Protein AF-A0A0W8F4I7-F1 (afdb_monomer)

pLDDT: mean 86.33, std 10.83, range [43.16, 97.44]

Radius of gyration: 25.12 Å; Cα contacts (8 Å, |Δi|>4): 343; chains: 1; bounding box: 60×45×62 Å

Secondary structure (DSSP, 8-state):
---PPTTHHHHHHHT---TT-BEEEEEETTTEEEEEEEE-TT--EEEEEEPPTTSPP-EEEEETTEEEEEEEE-BTTS--EEEEEEEE--GGGHHHHHHHHHHHHHHHTT--S-HHHHHHHHHHHHHHHHTTS--SS--HHHHHHHHHHHHHIIIIIHHHH-HHHHHHTB-GGGT-SSSEEETTEEEEEEEE--TTSS----S-GGGGSPPTTSEEEEEEEE--PPP-

Solvent-accessible surface area (backbone atoms only — not comparable to full-atom values): 13224 Å² total; per-residue (Å²): 130,84,70,77,57,84,60,54,64,59,52,35,62,76,54,53,30,71,68,95,37,42,24,51,45,63,50,42,70,93,59,34,85,46,34,28,40,29,27,33,60,84,72,38,43,32,42,35,34,62,50,59,91,87,57,74,82,51,76,44,71,88,47,87,57,37,41,35,37,52,48,79,45,64,41,69,96,53,73,74,42,45,25,43,37,37,36,43,74,41,80,90,46,47,72,59,49,54,52,50,53,46,50,49,45,60,55,57,59,68,67,81,64,58,71,68,57,48,49,52,51,53,50,54,50,52,45,59,62,47,63,76,42,85,74,92,61,72,49,74,67,50,46,46,41,51,52,39,47,51,50,48,43,65,73,45,35,31,80,75,59,34,63,74,56,32,56,73,24,54,30,43,96,76,72,46,81,38,32,28,52,56,97,51,36,35,31,36,68,37,43,26,69,55,89,92,50,94,61,69,84,75,94,50,77,70,60,72,56,56,54,100,70,38,46,63,42,80,48,78,44,78,54,76,84,76,89,129

Sequence (228 aa):
MSRIPPGIWDHLEANRPKGENLTAKVAFPDLTPRLFFALDAEKIHHILVLLDPEDPDYFDRQSRGIFIRTHELTVHGQAPARYLDLICREGSGHAGFDLIGTEIATELTKGIMPPVDIVRQVMARWRRFWGQTPQDLLTRNEVIGLIAEIRFLSGWLFTIFGAAESVRRWRGPFGSRHDFEWKGSSVEVKATTSTRGRIFHINGIDQLDNPENGDLFFFGVRLRALPT

Organism: NCBI:txid938273

Mean predicted aligned error: 14.76 Å

Foldseek 3Di:
DDAWDPCLLVVQVVVEDPDAAKAWDQRCPPQDSQWIWIAHPVRKIKIKGFADPPDDWDWDDPDPQWTWTWDWHDHVPDDTGIITIIIGRDPVCVVVVSVLSVQLSNVVSVVPDGSRVSNVVSVVVVCVVCVVPDDPDQDPQSVQQVVQLVCCLVVPVCVVPNNVVSVVQQCVVVVDLARGDDQAEGEHTFEAQDPVDQDTDDPDPSNPDTDPRHDYHYHYYYDHDDDD

Structure (mmCIF, N/CA/C/O backbone):
data_AF-A0A0W8F4I7-F1
#
_entry.id   AF-A0A0W8F4I7-F1
#
loop_
_atom_site.group_PDB
_atom_site.id
_atom_site.type_symbol
_atom_site.label_atom_id
_atom_site.label_alt_id
_atom_site.label_comp_id
_atom_site.label_asym_id
_atom_site.label_entity_id
_atom_site.label_seq_id
_atom_site.pdbx_PDB_ins_code
_atom_site.Cartn_x
_atom_site.Cartn_y
_atom_site.Cartn_z
_atom_site.occupancy
_atom_site.B_iso_or_equiv
_atom_site.auth_seq_id
_atom_site.auth_comp_id
_atom_site.auth_asym_id
_atom_site.auth_atom_id
_atom_site.pdbx_PDB_model_num
ATOM 1 N N . MET A 1 1 ? -8.336 -20.964 14.645 1.00 50.34 1 MET A N 1
ATOM 2 C CA . MET A 1 1 ? -8.467 -19.664 13.956 1.00 50.34 1 MET A CA 1
ATOM 3 C C . MET A 1 1 ? -9.925 -19.277 13.986 1.00 50.34 1 MET A C 1
ATOM 5 O O . MET A 1 1 ? -10.735 -19.993 13.405 1.00 50.34 1 MET A O 1
ATOM 9 N N . SER A 1 2 ? -10.252 -18.204 14.694 1.00 60.38 2 SER A N 1
ATOM 10 C CA . SER A 1 2 ? -11.566 -17.576 14.594 1.00 60.38 2 SER A CA 1
ATOM 11 C C . SER A 1 2 ? -11.757 -17.100 13.156 1.00 60.38 2 SER A C 1
ATOM 13 O O . SER A 1 2 ? -10.817 -16.587 12.559 1.00 60.38 2 SER A O 1
ATOM 15 N N . ARG A 1 3 ? -12.918 -17.351 12.555 1.00 65.56 3 ARG A N 1
ATOM 16 C CA . ARG A 1 3 ? -13.232 -16.887 11.198 1.00 65.56 3 ARG A CA 1
ATOM 17 C C . ARG A 1 3 ? -14.211 -15.733 11.298 1.00 65.56 3 ARG A C 1
ATOM 19 O O . ARG A 1 3 ? -15.043 -15.723 12.201 1.00 65.56 3 ARG A O 1
ATOM 26 N N . ILE A 1 4 ? -14.102 -14.784 10.374 1.00 73.88 4 ILE A N 1
ATOM 27 C CA . ILE A 1 4 ? -15.080 -13.706 10.243 1.00 73.88 4 ILE A CA 1
ATOM 28 C C . ILE A 1 4 ? -16.476 -14.318 10.078 1.00 73.88 4 ILE A C 1
ATOM 30 O O . ILE A 1 4 ? -16.618 -15.263 9.291 1.00 73.88 4 ILE A O 1
ATOM 34 N N . PRO A 1 5 ? -17.498 -13.815 10.797 1.00 75.69 5 PRO A N 1
ATOM 35 C CA . PRO A 1 5 ? -18.868 -14.260 10.603 1.00 75.69 5 PRO A CA 1
ATOM 36 C C . PRO A 1 5 ? -19.279 -14.144 9.123 1.00 75.69 5 PRO A C 1
ATOM 38 O O . PRO A 1 5 ? -19.144 -13.063 8.542 1.00 75.69 5 PRO A O 1
ATOM 41 N N . PRO A 1 6 ? -19.780 -15.224 8.493 1.00 73.62 6 PRO A N 1
ATOM 42 C CA . PRO A 1 6 ? -20.197 -15.190 7.094 1.00 73.62 6 PRO A CA 1
ATOM 43 C C . PRO A 1 6 ? -21.230 -14.085 6.838 1.00 73.62 6 PRO A C 1
ATOM 45 O O . PRO A 1 6 ? -22.156 -13.905 7.629 1.00 73.62 6 PRO A O 1
ATOM 48 N N . GLY A 1 7 ? -21.074 -13.349 5.735 1.00 77.00 7 GLY A N 1
ATOM 49 C CA . GLY A 1 7 ? -22.028 -12.319 5.307 1.00 77.00 7 GLY A CA 1
ATOM 50 C C . GLY A 1 7 ? -22.041 -11.039 6.150 1.00 77.00 7 GLY A C 1
ATOM 51 O O . GLY A 1 7 ? -22.968 -10.239 6.024 1.00 77.00 7 GLY A O 1
ATOM 52 N N . ILE A 1 8 ? -21.043 -10.811 7.020 1.00 82.69 8 ILE A N 1
ATOM 53 C CA . ILE A 1 8 ? -20.964 -9.561 7.795 1.00 82.69 8 ILE A CA 1
ATOM 54 C C . ILE A 1 8 ? -20.862 -8.334 6.880 1.00 82.69 8 ILE A C 1
ATOM 56 O O . ILE A 1 8 ? -21.578 -7.361 7.097 1.00 82.69 8 ILE A O 1
ATOM 60 N N . TRP A 1 9 ? -20.048 -8.410 5.824 1.00 83.75 9 TRP A N 1
ATOM 61 C CA . TRP A 1 9 ? -19.886 -7.328 4.853 1.00 83.75 9 TRP A CA 1
ATOM 62 C C . TRP A 1 9 ? -21.136 -7.142 3.987 1.00 83.75 9 TRP A C 1
ATOM 64 O O . TRP A 1 9 ? -21.574 -6.008 3.821 1.00 83.75 9 TRP A O 1
ATOM 74 N N . ASP A 1 10 ? -21.790 -8.229 3.561 1.00 83.19 10 ASP A N 1
ATOM 75 C CA . ASP A 1 10 ? -23.065 -8.165 2.827 1.00 83.19 10 ASP A CA 1
ATOM 76 C C . ASP A 1 10 ? -24.156 -7.464 3.655 1.00 83.19 10 ASP A C 1
ATOM 78 O O . ASP A 1 10 ? -24.934 -6.654 3.150 1.00 83.19 10 ASP A O 1
ATOM 82 N N . HIS A 1 11 ? -24.193 -7.735 4.964 1.00 82.06 11 HIS A N 1
ATOM 83 C CA . HIS A 1 11 ? -25.120 -7.086 5.885 1.00 82.06 11 HIS A CA 1
ATOM 84 C C . HIS A 1 11 ? -24.831 -5.589 6.057 1.00 82.06 11 HIS A C 1
ATOM 86 O O . HIS A 1 11 ? -25.768 -4.789 6.123 1.00 82.06 11 HIS A O 1
ATOM 92 N N . LEU A 1 12 ? -23.555 -5.207 6.145 1.00 83.06 12 LEU A N 1
ATOM 93 C CA . LEU A 1 12 ? -23.149 -3.802 6.224 1.00 83.06 12 LEU A CA 1
ATOM 94 C C . LEU A 1 12 ? -23.465 -3.065 4.917 1.00 83.06 12 LEU A C 1
ATOM 96 O O . LEU A 1 12 ? -23.964 -1.942 4.960 1.00 83.06 12 LEU A O 1
ATOM 100 N N . GLU A 1 13 ? -23.261 -3.709 3.766 1.00 82.44 13 GLU A N 1
ATOM 101 C CA . GLU A 1 13 ? -23.587 -3.136 2.460 1.00 82.44 13 GLU A CA 1
ATOM 102 C C . GLU A 1 13 ? -25.103 -2.957 2.268 1.00 82.44 13 GLU A C 1
ATOM 104 O O . GLU A 1 13 ? -25.541 -1.914 1.779 1.00 82.44 13 GLU A O 1
ATOM 109 N N . ALA A 1 14 ? -25.920 -3.905 2.741 1.00 80.50 14 ALA A N 1
ATOM 110 C CA . ALA A 1 14 ? -27.381 -3.789 2.726 1.00 80.50 14 ALA A CA 1
ATOM 111 C C . ALA A 1 14 ? -27.917 -2.638 3.602 1.00 80.50 14 ALA A C 1
ATOM 113 O O . ALA A 1 14 ? -28.985 -2.096 3.319 1.00 80.50 14 ALA A O 1
ATOM 114 N N . ASN A 1 15 ? -27.181 -2.249 4.649 1.00 80.00 15 ASN A N 1
ATOM 115 C CA . ASN A 1 15 ? -27.566 -1.208 5.609 1.00 80.00 15 ASN A CA 1
ATOM 116 C C . ASN A 1 15 ? -26.650 0.020 5.534 1.00 80.00 15 ASN A C 1
ATOM 118 O O . ASN A 1 15 ? -26.364 0.655 6.551 1.00 80.00 15 ASN A O 1
ATOM 122 N N . ARG A 1 16 ? -26.153 0.342 4.337 1.00 75.75 16 ARG A N 1
ATOM 123 C CA . ARG A 1 16 ? -25.164 1.402 4.126 1.00 75.75 16 ARG A CA 1
ATOM 124 C C . ARG A 1 16 ? -25.628 2.755 4.690 1.00 75.75 16 ARG A C 1
ATOM 126 O O . ARG A 1 16 ? -26.773 3.157 4.449 1.00 75.75 16 ARG A O 1
ATOM 133 N N . PRO A 1 17 ? -24.749 3.491 5.387 1.00 72.81 17 PRO A N 1
ATOM 134 C CA . PRO A 1 17 ? -25.115 4.780 5.949 1.00 72.81 17 PRO A CA 1
ATOM 135 C C . PRO A 1 17 ? -25.226 5.851 4.852 1.00 72.81 17 PRO A C 1
ATOM 137 O O . PRO A 1 17 ? -24.679 5.720 3.754 1.00 72.81 17 PRO A O 1
ATOM 140 N N . LYS A 1 18 ? -25.939 6.940 5.158 1.00 66.94 18 LYS A N 1
ATOM 141 C CA . LYS A 1 18 ? -25.963 8.168 4.347 1.00 66.94 18 LYS A CA 1
ATOM 142 C C . LYS A 1 18 ? -25.160 9.262 5.055 1.00 66.94 18 LYS A C 1
ATOM 144 O O . LYS A 1 18 ? -25.258 9.386 6.275 1.00 66.94 18 LYS A O 1
ATOM 149 N N . GLY A 1 19 ? -24.445 10.086 4.289 1.00 64.62 19 GLY A N 1
ATOM 150 C CA . GLY A 1 19 ? -23.627 11.180 4.828 1.00 64.62 19 GLY A CA 1
ATOM 151 C C . GLY A 1 19 ? -22.359 10.677 5.523 1.00 64.62 19 GLY A C 1
ATOM 152 O O . GLY A 1 19 ? -21.783 9.687 5.091 1.00 64.62 19 GLY A O 1
ATOM 153 N N . GLU A 1 20 ? -21.941 11.342 6.600 1.00 61.47 20 GLU A N 1
ATOM 154 C CA . GLU A 1 20 ? -20.693 11.046 7.335 1.00 61.47 20 GLU A CA 1
ATOM 155 C C . GLU A 1 20 ? -20.816 9.895 8.353 1.00 61.47 20 GLU A C 1
ATOM 157 O O . GLU A 1 20 ? -19.899 9.635 9.129 1.00 61.47 20 GLU A O 1
ATOM 162 N N . ASN A 1 21 ? -21.958 9.207 8.380 1.00 72.19 21 ASN A N 1
ATOM 163 C CA . ASN A 1 21 ? -22.213 8.141 9.341 1.00 72.19 21 ASN A CA 1
ATOM 164 C C . ASN A 1 21 ? -21.520 6.830 8.942 1.00 72.19 21 ASN A C 1
ATOM 166 O O . ASN A 1 21 ? -21.298 6.558 7.763 1.00 72.19 21 ASN A O 1
ATOM 170 N N . LEU A 1 22 ? -21.263 5.983 9.939 1.00 83.00 22 LEU A N 1
ATOM 171 C CA . LEU A 1 22 ? -20.778 4.615 9.771 1.00 83.00 22 LEU A CA 1
ATOM 172 C C . LEU A 1 22 ? -21.885 3.624 10.130 1.00 83.00 22 LEU A C 1
ATOM 174 O O . LEU A 1 22 ? -22.539 3.759 11.168 1.00 83.00 22 LEU A O 1
ATOM 178 N N . THR A 1 23 ? -22.045 2.582 9.317 1.00 85.81 23 THR A N 1
ATOM 179 C CA . THR A 1 23 ? -22.785 1.386 9.730 1.00 85.81 23 THR A CA 1
ATOM 180 C C . THR A 1 23 ? -21.763 0.396 10.249 1.00 85.81 23 THR A C 1
ATOM 182 O O . THR A 1 23 ? -20.868 0.019 9.499 1.00 85.81 23 THR A O 1
ATOM 185 N N . ALA A 1 24 ? -21.877 -0.023 11.510 1.00 88.44 24 ALA A N 1
ATOM 186 C CA . ALA A 1 24 ? -20.953 -0.981 12.108 1.00 88.44 24 ALA A CA 1
ATOM 187 C C . ALA A 1 24 ? -21.672 -2.149 12.780 1.00 88.44 24 ALA A C 1
ATOM 189 O O . ALA A 1 24 ? -22.829 -2.050 13.187 1.00 88.44 24 ALA A O 1
ATOM 190 N N . LYS A 1 25 ? -20.947 -3.255 12.934 1.00 89.38 25 LYS A N 1
ATOM 191 C CA . LYS A 1 25 ? -21.391 -4.452 13.644 1.00 89.38 25 LYS A CA 1
ATOM 192 C C . LYS A 1 25 ? -20.224 -5.042 14.420 1.00 89.38 25 LYS A C 1
ATOM 194 O O . LYS A 1 25 ? -19.097 -5.022 13.932 1.00 89.38 25 LYS A O 1
ATOM 199 N N . VAL A 1 26 ? -20.496 -5.580 15.609 1.00 89.81 26 VAL A N 1
ATOM 200 C CA . VAL A 1 26 ? -19.483 -6.307 16.388 1.00 89.81 26 VAL A CA 1
ATOM 201 C C . VAL A 1 26 ? -18.916 -7.428 15.515 1.00 89.81 26 VAL A C 1
ATOM 203 O O . VAL A 1 26 ? -19.665 -8.275 15.025 1.00 89.81 26 VAL A O 1
ATOM 206 N N . ALA A 1 27 ? -17.604 -7.392 15.288 1.00 87.94 27 ALA A N 1
ATOM 207 C CA . ALA A 1 27 ? -16.921 -8.246 14.324 1.00 87.94 27 ALA A CA 1
ATOM 208 C C . ALA A 1 27 ? -16.873 -9.703 14.798 1.00 87.94 27 ALA A C 1
ATOM 210 O O . ALA A 1 27 ? -17.096 -10.619 14.012 1.00 87.94 27 ALA A O 1
ATOM 211 N N . PHE A 1 28 ? -16.629 -9.914 16.095 1.00 88.38 28 PHE A N 1
ATOM 212 C CA . PHE A 1 28 ? -16.555 -11.242 16.707 1.00 88.38 28 PHE A CA 1
ATOM 213 C C . PHE A 1 28 ? -17.263 -11.240 18.069 1.00 88.38 28 PHE A C 1
ATOM 215 O O . PHE A 1 28 ? -16.588 -11.183 19.100 1.00 88.38 28 PHE A O 1
ATOM 222 N N . PRO A 1 29 ? -18.609 -11.298 18.095 1.00 85.81 29 PRO A N 1
ATOM 223 C CA . PRO A 1 29 ? -19.394 -11.187 19.328 1.00 85.81 29 PRO A CA 1
ATOM 224 C C . PRO A 1 29 ? -19.013 -12.212 20.402 1.00 85.81 29 PRO A C 1
ATOM 226 O O . PRO A 1 29 ? -19.014 -11.883 21.583 1.00 85.81 29 PRO A O 1
ATOM 229 N N . ASP A 1 30 ? -18.620 -13.417 19.982 1.00 87.06 30 ASP A N 1
ATOM 230 C CA . ASP A 1 30 ? -18.215 -14.506 20.881 1.00 87.06 30 ASP A CA 1
ATOM 231 C C . ASP A 1 30 ? -16.794 -14.336 21.447 1.00 87.06 30 ASP A C 1
ATOM 233 O O . ASP A 1 30 ? -16.399 -15.056 22.362 1.00 87.06 30 ASP A O 1
ATOM 237 N N . LEU A 1 31 ? -16.001 -13.415 20.888 1.00 86.94 31 LEU A N 1
ATOM 238 C CA . LEU A 1 31 ? -14.627 -13.147 21.318 1.00 86.94 31 LEU A CA 1
ATOM 239 C C . LEU A 1 31 ? -14.536 -11.858 22.123 1.00 86.94 31 LEU A C 1
ATOM 241 O O . LEU A 1 31 ? -13.975 -11.844 23.215 1.00 86.94 31 LEU A O 1
ATOM 245 N N . THR A 1 32 ? -15.032 -10.756 21.563 1.00 88.69 32 THR A N 1
ATOM 246 C CA . THR A 1 32 ? -14.903 -9.441 22.182 1.00 88.69 32 THR A CA 1
ATOM 247 C C . THR A 1 32 ? -15.997 -8.485 21.712 1.00 88.69 32 THR A C 1
ATOM 249 O O . THR A 1 32 ? -16.236 -8.366 20.507 1.00 88.69 32 THR A O 1
ATOM 252 N N . PRO A 1 33 ? -16.623 -7.728 22.632 1.00 90.06 33 PRO A N 1
ATOM 253 C CA . PRO A 1 33 ? -17.525 -6.642 22.267 1.00 90.06 33 PRO A CA 1
ATOM 254 C C . PRO A 1 33 ? -16.771 -5.374 21.827 1.00 90.06 33 PRO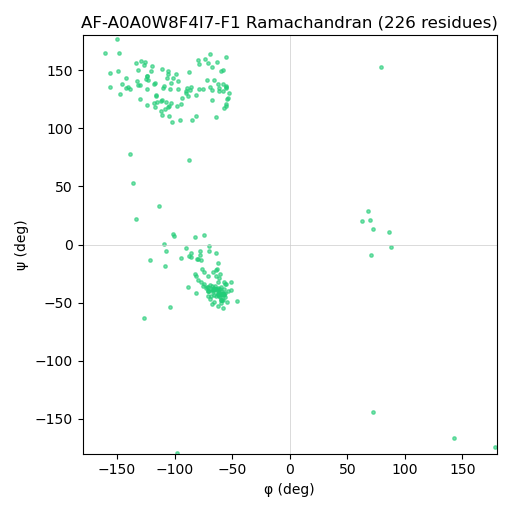 A C 1
ATOM 256 O O . PRO A 1 33 ? -17.404 -4.408 21.414 1.00 90.06 33 PRO A O 1
ATOM 259 N N . ARG A 1 34 ? -15.431 -5.341 21.933 1.00 92.12 34 ARG A N 1
ATOM 260 C CA . ARG A 1 34 ? -14.617 -4.141 21.666 1.00 92.12 34 ARG A CA 1
ATOM 261 C C . ARG A 1 34 ? -14.238 -3.959 20.198 1.00 92.12 34 ARG A C 1
ATOM 263 O O . ARG A 1 34 ? -13.655 -2.932 19.877 1.00 92.12 34 ARG A O 1
ATOM 270 N N . LEU A 1 35 ? -14.514 -4.927 19.321 1.00 94.56 35 LEU A N 1
ATOM 271 C CA . LEU A 1 35 ? -14.118 -4.866 17.913 1.00 94.56 35 LEU A CA 1
ATOM 272 C C . LEU A 1 35 ? -15.334 -4.834 16.994 1.00 94.56 35 LEU A C 1
ATOM 274 O O . LEU A 1 35 ? -16.185 -5.721 17.060 1.00 94.56 35 LEU A O 1
ATOM 278 N N . PHE A 1 36 ? -15.366 -3.868 16.084 1.00 93.75 36 PHE A N 1
ATOM 279 C CA . PHE A 1 36 ? -16.424 -3.708 15.097 1.00 93.75 36 PHE A CA 1
ATOM 280 C C . PHE A 1 36 ? -15.843 -3.689 13.688 1.00 93.75 36 PHE A C 1
ATOM 282 O O . PHE A 1 36 ? -14.774 -3.126 13.458 1.00 93.75 36 PHE A O 1
ATOM 289 N N . PHE A 1 37 ? -16.582 -4.256 12.740 1.00 93.56 37 PHE A N 1
ATOM 290 C CA . PHE A 1 37 ? -16.413 -3.952 11.325 1.00 93.56 37 PHE A CA 1
ATOM 291 C C . PHE A 1 37 ? -17.437 -2.903 10.934 1.00 93.56 37 PHE A C 1
ATOM 293 O O . PHE A 1 37 ? -18.605 -3.019 11.313 1.00 93.56 37 PHE A O 1
ATOM 300 N N . ALA A 1 38 ? -16.996 -1.881 10.209 1.00 92.19 38 ALA A N 1
ATOM 301 C CA . ALA A 1 38 ? -17.863 -0.814 9.744 1.00 92.19 38 ALA A CA 1
ATOM 302 C C . ALA A 1 38 ? -17.635 -0.487 8.271 1.00 92.19 38 ALA A C 1
ATOM 304 O O . ALA A 1 38 ? -16.571 -0.750 7.712 1.00 92.19 38 ALA A O 1
ATOM 305 N N . LEU A 1 39 ? -18.665 0.084 7.659 1.00 90.81 39 LEU A N 1
ATOM 306 C CA . LEU A 1 39 ? -18.670 0.544 6.281 1.00 90.81 39 LEU A CA 1
ATOM 307 C C . LEU A 1 39 ? -19.209 1.974 6.242 1.00 90.81 39 LEU A C 1
ATOM 309 O O . LEU A 1 39 ? -20.207 2.281 6.904 1.00 90.81 39 LEU A O 1
ATOM 313 N N . ASP A 1 40 ? -18.571 2.830 5.453 1.00 88.19 40 ASP A N 1
ATOM 314 C CA . ASP A 1 40 ? -19.007 4.210 5.251 1.00 88.19 40 ASP A CA 1
ATOM 315 C C . ASP A 1 40 ? -19.829 4.407 3.956 1.00 88.19 40 ASP A C 1
ATOM 317 O O . ASP A 1 40 ? -20.102 3.488 3.164 1.00 88.19 40 ASP A O 1
ATOM 321 N N . ALA A 1 41 ? -20.234 5.656 3.718 1.00 85.75 41 ALA A N 1
ATOM 322 C CA . ALA A 1 41 ? -20.962 6.065 2.521 1.00 85.75 41 ALA A CA 1
ATOM 323 C C . ALA A 1 41 ? -20.116 6.055 1.230 1.00 85.75 41 ALA A C 1
ATOM 325 O O . ALA A 1 41 ? -20.668 6.300 0.156 1.00 85.75 41 ALA A O 1
ATOM 326 N N . GLU A 1 42 ? -18.826 5.709 1.288 1.00 87.00 42 GLU A N 1
ATOM 327 C CA . GLU A 1 42 ? -17.892 5.542 0.159 1.00 87.00 42 GLU A CA 1
ATOM 328 C C . GLU A 1 42 ? -17.508 4.066 -0.085 1.00 87.00 42 GLU A C 1
ATOM 330 O O . GLU A 1 42 ? -16.856 3.761 -1.078 1.00 87.00 42 GLU A O 1
ATOM 335 N N . LYS A 1 43 ? -18.044 3.132 0.722 1.00 86.88 43 LYS A N 1
ATOM 336 C CA . LYS A 1 43 ? -17.699 1.691 0.736 1.00 86.88 43 LYS A CA 1
ATOM 337 C C . LYS A 1 43 ? -16.294 1.405 1.277 1.00 86.88 43 LYS A C 1
ATOM 339 O O . LYS A 1 43 ? -15.734 0.347 0.999 1.00 86.88 43 LYS A O 1
ATOM 344 N N . ILE A 1 44 ? -15.726 2.327 2.040 1.00 90.44 44 ILE A N 1
ATOM 345 C CA . ILE A 1 44 ? -14.453 2.120 2.718 1.00 90.44 44 ILE A CA 1
ATOM 346 C C . ILE A 1 44 ? -14.700 1.207 3.917 1.00 90.44 44 ILE A C 1
ATOM 348 O O . ILE A 1 44 ? -15.673 1.373 4.657 1.00 90.44 44 ILE A O 1
ATOM 352 N N . HIS A 1 45 ? -13.832 0.208 4.075 1.00 93.25 45 HIS A N 1
ATOM 353 C CA . HIS A 1 45 ? -13.898 -0.737 5.182 1.00 93.25 45 HIS A CA 1
ATOM 354 C C . HIS A 1 45 ? -13.169 -0.167 6.395 1.00 93.25 45 HIS A C 1
ATOM 356 O O . HIS A 1 45 ? -12.037 0.311 6.294 1.00 93.25 45 HIS A O 1
ATOM 362 N N . HIS A 1 46 ? -13.798 -0.297 7.555 1.00 94.94 46 HIS A N 1
ATOM 363 C CA . HIS A 1 46 ? -13.260 0.135 8.834 1.00 94.94 46 HIS A CA 1
ATOM 364 C C . HIS A 1 46 ? -13.200 -1.031 9.817 1.00 94.94 46 HIS A C 1
ATOM 366 O O . HIS A 1 46 ? -14.122 -1.848 9.892 1.00 94.94 46 HIS A O 1
ATOM 372 N N . ILE A 1 47 ? -12.134 -1.071 10.612 1.00 96.00 47 ILE A N 1
ATOM 373 C CA . ILE A 1 47 ? -12.058 -1.854 11.845 1.00 96.00 47 ILE A CA 1
ATOM 374 C C . ILE A 1 47 ? -12.006 -0.852 12.986 1.00 96.00 47 ILE A C 1
ATOM 376 O O . ILE A 1 47 ? -11.036 -0.106 13.112 1.00 96.00 47 ILE A O 1
ATOM 380 N N . LEU A 1 48 ? -13.044 -0.847 13.815 1.00 95.81 48 LEU A N 1
ATOM 381 C CA . LEU A 1 48 ? -13.139 0.045 14.962 1.00 95.81 48 LEU A CA 1
ATOM 382 C C . LEU A 1 48 ? -12.833 -0.744 16.230 1.00 95.81 48 LEU A C 1
ATOM 384 O O . LEU A 1 48 ? -13.522 -1.722 16.537 1.00 95.81 48 LEU A O 1
ATOM 388 N N . VAL A 1 49 ? -11.822 -0.308 16.977 1.00 96.25 49 VAL A N 1
ATOM 389 C CA . VAL A 1 49 ? -11.506 -0.847 18.305 1.00 96.25 49 VAL A CA 1
ATOM 390 C C . VAL A 1 49 ? -11.958 0.150 19.365 1.00 96.25 49 VAL A C 1
ATOM 392 O O . VAL A 1 49 ? -11.481 1.282 19.379 1.00 96.25 49 VAL A O 1
ATOM 395 N N . LEU A 1 50 ? -12.872 -0.254 20.245 1.00 94.88 50 LEU A N 1
ATOM 396 C CA . LEU A 1 50 ? -13.368 0.577 21.341 1.00 94.88 50 LEU A CA 1
ATOM 397 C C . LEU A 1 50 ? -12.255 0.835 22.365 1.00 94.88 50 LEU A C 1
ATOM 399 O O . LEU A 1 50 ? -11.688 -0.118 22.913 1.00 94.88 50 LEU A O 1
ATOM 403 N N . LEU A 1 51 ? -11.984 2.110 22.642 1.00 95.19 51 LEU A N 1
ATOM 404 C CA . LEU A 1 51 ? -10.962 2.565 23.584 1.00 95.19 51 LEU A CA 1
ATOM 405 C C . LEU A 1 51 ? -11.564 2.933 24.941 1.00 95.19 51 LEU A C 1
ATOM 407 O O . LEU A 1 51 ? -12.678 3.453 25.017 1.00 95.19 51 LEU A O 1
ATOM 411 N N . ASP A 1 52 ? -10.798 2.691 26.000 1.00 92.19 52 ASP A N 1
ATOM 412 C CA . ASP A 1 52 ? -11.085 3.222 27.329 1.00 92.19 52 ASP A CA 1
ATOM 413 C C . ASP A 1 52 ? -10.615 4.692 27.424 1.00 92.19 52 ASP A C 1
ATOM 415 O O . ASP A 1 52 ? -9.753 5.119 26.650 1.00 92.19 52 ASP A O 1
ATOM 419 N N . PRO A 1 53 ? -11.145 5.505 28.359 1.00 88.38 53 PRO A N 1
ATOM 420 C CA . PRO A 1 53 ? -10.764 6.917 28.485 1.00 88.38 53 PRO A CA 1
ATOM 421 C C . PRO A 1 53 ? -9.257 7.151 28.658 1.00 88.38 53 PRO A C 1
ATOM 423 O O . PRO A 1 53 ? -8.732 8.127 28.127 1.00 88.38 53 PRO A O 1
ATOM 426 N N . GLU A 1 54 ? -8.570 6.231 29.335 1.00 90.75 54 GLU A N 1
ATOM 427 C CA . GLU A 1 54 ? -7.129 6.297 29.609 1.00 90.75 54 GLU A CA 1
ATOM 428 C C . GLU A 1 54 ? -6.259 5.841 28.425 1.00 90.75 54 GLU A C 1
ATOM 430 O O . GLU A 1 54 ? -5.046 6.055 28.434 1.00 90.75 54 GLU A O 1
ATOM 435 N N . ASP A 1 55 ? -6.848 5.211 27.399 1.00 91.88 55 ASP A N 1
ATOM 436 C CA . ASP A 1 55 ? -6.085 4.768 26.234 1.00 91.88 55 ASP A CA 1
ATOM 437 C C . ASP A 1 55 ? -5.570 5.987 25.442 1.00 91.88 55 ASP A C 1
ATOM 439 O O . ASP A 1 55 ? -6.336 6.924 25.150 1.00 91.88 55 ASP A O 1
ATOM 443 N N . PRO A 1 56 ? -4.281 5.993 25.050 1.00 89.06 56 PRO A N 1
ATOM 444 C CA . PRO A 1 56 ? -3.690 7.112 24.335 1.00 89.06 56 PRO A CA 1
ATOM 445 C C . PRO A 1 56 ? -4.222 7.210 22.904 1.00 89.06 56 PRO A C 1
ATOM 447 O O . PRO A 1 56 ? -4.618 6.221 22.285 1.00 89.06 56 PRO A O 1
ATOM 450 N N . ASP A 1 57 ? -4.159 8.411 22.334 1.00 90.25 57 ASP A N 1
ATOM 451 C CA . ASP A 1 57 ? -4.380 8.569 20.901 1.00 90.25 57 ASP A CA 1
ATOM 452 C C . ASP A 1 57 ? -3.264 7.882 20.104 1.00 90.25 57 ASP A C 1
ATOM 454 O O . ASP A 1 57 ? -2.081 7.929 20.458 1.00 90.25 57 ASP A O 1
ATOM 458 N N . TYR A 1 58 ? -3.639 7.258 18.991 1.00 88.38 58 TYR A N 1
ATOM 459 C CA . TYR A 1 58 ? -2.706 6.620 18.079 1.00 88.38 58 TYR A CA 1
ATOM 460 C C . TYR A 1 58 ? -3.001 7.011 16.640 1.00 88.38 58 TYR A C 1
ATOM 462 O O . TYR A 1 58 ? -4.149 7.104 16.208 1.00 88.38 58 TYR A O 1
ATOM 470 N N . PHE A 1 59 ? -1.928 7.228 15.890 1.00 84.69 59 PHE A N 1
ATOM 471 C CA . PHE A 1 59 ? -1.984 7.568 14.484 1.00 84.69 59 PHE A CA 1
ATOM 472 C C . PHE A 1 59 ? -0.906 6.810 13.725 1.00 84.69 59 PHE A C 1
ATOM 474 O O . PHE A 1 59 ? 0.255 6.774 14.136 1.00 84.69 59 PHE A O 1
ATOM 481 N N . ASP A 1 60 ? -1.291 6.229 12.594 1.00 77.62 60 ASP A N 1
ATOM 482 C CA . ASP A 1 60 ? -0.398 5.443 11.756 1.00 77.62 60 ASP A CA 1
ATOM 483 C C . ASP A 1 60 ? -0.783 5.574 10.284 1.00 77.62 60 ASP A C 1
ATOM 485 O O . ASP A 1 60 ? -1.938 5.390 9.901 1.00 77.62 60 ASP A O 1
ATOM 489 N N . ARG A 1 61 ? 0.202 5.893 9.446 1.00 83.19 61 ARG A N 1
ATOM 490 C CA . ARG A 1 61 ? 0.073 5.931 7.980 1.00 83.19 61 ARG A CA 1
ATOM 491 C C . ARG A 1 61 ? 1.239 5.219 7.300 1.00 83.19 61 ARG A C 1
ATOM 493 O O . ARG A 1 61 ? 1.570 5.527 6.161 1.00 83.19 61 ARG A O 1
ATOM 500 N N . GLN A 1 62 ? 1.917 4.324 8.019 1.00 72.44 62 GLN A N 1
ATOM 501 C CA . GLN A 1 62 ? 3.112 3.643 7.518 1.00 72.44 62 GLN A CA 1
ATOM 502 C C . GLN A 1 62 ? 2.777 2.476 6.575 1.00 72.44 62 GLN A C 1
ATOM 504 O O . GLN A 1 62 ? 3.676 1.956 5.921 1.00 72.44 62 GLN A O 1
ATOM 509 N N . SER A 1 63 ? 1.512 2.053 6.509 1.00 75.69 63 SER A N 1
ATOM 510 C CA . SER A 1 63 ? 1.038 0.980 5.628 1.00 75.69 63 SER A CA 1
ATOM 511 C C . SER A 1 63 ? 0.288 1.572 4.431 1.00 75.69 63 SER A C 1
ATOM 513 O O . SER A 1 63 ? -0.563 2.443 4.608 1.00 75.69 63 SER A O 1
ATOM 515 N N . ARG A 1 64 ? 0.570 1.104 3.206 1.00 70.88 64 ARG A N 1
ATOM 516 C CA . ARG A 1 64 ? -0.189 1.531 2.018 1.00 70.88 64 ARG A CA 1
ATOM 517 C C . ARG A 1 64 ? -1.653 1.123 2.159 1.00 70.88 64 ARG A C 1
ATOM 519 O O . ARG A 1 64 ? -1.948 0.031 2.635 1.00 70.88 64 ARG A O 1
ATOM 526 N N . GLY A 1 65 ? -2.562 2.018 1.778 1.00 77.38 65 GLY A N 1
ATOM 527 C CA . GLY A 1 65 ? -3.999 1.747 1.752 1.00 77.38 65 GLY A CA 1
ATOM 528 C C . GLY A 1 65 ? -4.659 1.616 3.129 1.00 77.38 65 GLY A C 1
ATOM 529 O O . GLY A 1 65 ? -5.888 1.602 3.180 1.00 77.38 65 GLY A O 1
ATOM 530 N N . ILE A 1 66 ? -3.879 1.574 4.221 1.00 87.00 66 ILE A N 1
ATOM 531 C CA . ILE A 1 66 ? -4.368 1.473 5.596 1.00 87.00 66 ILE A CA 1
ATOM 532 C C . ILE A 1 66 ? -3.958 2.702 6.398 1.00 87.00 66 ILE A C 1
ATOM 534 O O . ILE A 1 66 ? -2.776 2.997 6.570 1.00 87.00 66 ILE A O 1
ATOM 538 N N . PHE A 1 67 ? -4.956 3.393 6.933 1.00 88.75 67 PHE A N 1
ATOM 539 C CA . PHE A 1 67 ? -4.774 4.548 7.804 1.00 88.75 67 PHE A CA 1
ATOM 540 C C . PHE A 1 67 ? -5.348 4.239 9.177 1.00 88.75 67 PHE A C 1
ATOM 542 O O . PHE A 1 67 ? -6.414 3.644 9.262 1.00 88.75 67 PHE A O 1
ATOM 549 N N . ILE A 1 68 ? -4.657 4.645 10.237 1.00 93.50 68 ILE A N 1
ATOM 550 C CA . ILE A 1 68 ? -5.116 4.451 11.612 1.00 93.50 68 ILE A CA 1
ATOM 551 C C . ILE A 1 68 ? -5.170 5.800 12.305 1.00 93.50 68 ILE A C 1
ATOM 553 O O . ILE A 1 68 ? -4.222 6.585 12.204 1.00 93.50 68 ILE A O 1
ATOM 557 N N . ARG A 1 69 ? -6.268 6.066 13.006 1.00 94.44 69 ARG A N 1
ATOM 558 C CA . ARG A 1 69 ? -6.434 7.261 13.834 1.00 94.44 69 ARG A CA 1
ATOM 559 C C . ARG A 1 69 ? -7.332 6.976 15.030 1.00 94.44 69 ARG A C 1
ATOM 561 O O . ARG A 1 69 ? -8.267 6.188 14.922 1.00 94.44 69 ARG A O 1
ATOM 568 N N . THR A 1 70 ? -7.098 7.675 16.130 1.00 95.50 70 THR A N 1
ATOM 569 C CA . THR A 1 70 ? -8.079 7.780 17.210 1.00 95.50 70 THR A CA 1
ATOM 570 C C . THR A 1 70 ? -9.028 8.937 16.932 1.00 95.50 70 THR A C 1
ATOM 572 O O . THR A 1 70 ? -8.584 10.029 16.577 1.00 95.50 70 THR A O 1
ATOM 575 N N . HIS A 1 71 ? -10.329 8.705 17.085 1.00 92.94 71 HIS A N 1
ATOM 576 C CA . HIS A 1 71 ? -11.337 9.764 17.103 1.00 92.94 71 HIS A CA 1
ATOM 577 C C . HIS A 1 71 ? -12.639 9.292 17.757 1.00 92.94 71 HIS A C 1
ATOM 579 O O . HIS A 1 71 ? -12.860 8.096 17.955 1.00 92.94 71 HIS A O 1
ATOM 585 N N . GLU A 1 72 ? -13.497 10.246 18.108 1.00 91.12 72 GLU A N 1
ATOM 586 C CA . GLU A 1 72 ? -14.847 9.959 18.583 1.00 91.12 72 GLU A CA 1
ATOM 587 C C . GLU A 1 72 ? -15.774 9.645 17.411 1.00 91.12 72 GLU A C 1
ATOM 589 O O . GLU A 1 72 ? -15.788 10.350 16.399 1.00 91.12 72 GLU A O 1
ATOM 594 N N . LEU A 1 73 ? -16.557 8.580 17.558 1.00 87.75 73 LEU A N 1
ATOM 595 C CA . LEU A 1 73 ? -17.541 8.158 16.572 1.00 87.75 73 LEU A CA 1
ATOM 596 C C . LEU A 1 73 ? -18.877 7.872 17.241 1.00 87.75 73 LEU A C 1
ATOM 598 O O . LEU A 1 73 ? -18.950 7.394 18.374 1.00 87.75 73 LEU A O 1
ATOM 602 N N . THR A 1 74 ? -19.942 8.095 16.475 1.00 81.81 74 THR A N 1
ATOM 603 C CA . THR A 1 74 ? -21.269 7.569 16.790 1.00 81.81 74 THR A CA 1
ATOM 604 C C . THR A 1 74 ? -21.523 6.360 15.902 1.00 81.81 74 THR A C 1
ATOM 606 O O . THR A 1 74 ? -21.758 6.493 14.703 1.00 81.81 74 THR A O 1
ATOM 609 N N . VAL A 1 75 ? -21.454 5.170 16.493 1.00 74.62 75 VAL A N 1
ATOM 610 C CA . VAL A 1 75 ? -21.800 3.918 15.817 1.00 74.62 75 VAL A CA 1
ATOM 611 C C . VAL A 1 75 ? -23.283 3.636 16.035 1.00 74.62 75 VAL A C 1
ATOM 613 O O . VAL A 1 75 ? -23.777 3.714 17.159 1.00 74.62 75 VAL A O 1
ATOM 616 N N . HIS A 1 76 ? -24.010 3.297 14.968 1.00 69.94 76 HIS A N 1
ATOM 617 C CA . HIS A 1 76 ? -25.446 3.031 15.052 1.00 69.94 76 HIS A CA 1
ATOM 618 C C . HIS A 1 76 ? -25.770 1.946 16.100 1.00 69.94 76 HIS A C 1
ATOM 620 O O . HIS A 1 76 ? -25.344 0.799 15.976 1.00 69.94 76 HIS A O 1
ATOM 626 N N . GLY A 1 77 ? -26.556 2.307 17.120 1.00 68.19 77 GLY A N 1
ATOM 627 C CA . GLY A 1 77 ? -26.923 1.412 18.225 1.00 68.19 77 GLY A CA 1
ATOM 628 C C . GLY A 1 77 ? -25.917 1.360 19.383 1.00 68.19 77 GLY A C 1
ATOM 629 O O . GLY A 1 77 ? -26.049 0.493 20.243 1.00 68.19 77 GLY A O 1
ATOM 630 N N . GLN A 1 78 ? -24.928 2.256 19.420 1.00 74.00 78 GLN A N 1
ATOM 631 C CA . GLN A 1 78 ? -23.986 2.438 20.529 1.00 74.00 78 GLN A CA 1
ATOM 632 C C . GLN A 1 78 ? -23.983 3.905 20.988 1.00 74.00 78 GLN A C 1
ATOM 634 O O . GLN A 1 78 ? -24.353 4.805 20.232 1.00 74.00 78 GLN A O 1
ATOM 639 N N . ALA A 1 79 ? -23.576 4.152 22.236 1.00 81.19 79 ALA A N 1
ATOM 640 C CA . ALA A 1 79 ? -23.304 5.512 22.697 1.00 81.19 79 ALA A CA 1
ATOM 641 C C . ALA A 1 79 ? -22.060 6.077 21.979 1.00 81.19 79 ALA A C 1
ATOM 643 O O . ALA A 1 79 ? -21.191 5.291 21.590 1.00 81.19 79 ALA A O 1
ATOM 644 N N . PRO A 1 80 ? -21.945 7.409 21.813 1.00 86.81 80 PRO A N 1
ATOM 645 C CA . PRO A 1 80 ? -20.715 8.023 21.329 1.00 86.81 80 PRO A CA 1
ATOM 646 C C . PRO A 1 80 ? -19.519 7.570 22.169 1.00 86.81 80 PRO A C 1
ATOM 648 O O . PRO A 1 80 ? -19.577 7.599 23.400 1.00 86.81 80 PRO A O 1
ATOM 651 N N . ALA A 1 81 ? -18.453 7.130 21.507 1.00 91.56 81 ALA A N 1
ATOM 652 C CA . ALA A 1 81 ? -17.263 6.617 22.174 1.00 91.56 81 ALA A CA 1
ATOM 653 C C . ALA A 1 81 ? -15.999 6.905 21.361 1.00 91.56 81 ALA A C 1
ATOM 655 O O . ALA A 1 81 ? -16.061 7.228 20.171 1.00 91.56 81 ALA A O 1
ATOM 656 N N . ARG A 1 82 ? -14.839 6.769 22.013 1.00 94.38 82 ARG A N 1
ATOM 657 C CA . ARG A 1 82 ? -13.531 6.841 21.358 1.00 94.38 82 ARG A CA 1
ATOM 658 C C . ARG A 1 82 ? -13.215 5.500 20.711 1.00 94.38 82 ARG A C 1
ATOM 660 O O . ARG A 1 82 ? -13.265 4.455 21.361 1.00 94.38 82 ARG A O 1
ATOM 667 N N . TYR A 1 83 ? -12.849 5.548 19.438 1.00 95.50 83 TYR A N 1
ATOM 668 C CA . TYR A 1 83 ? -12.418 4.379 18.691 1.00 95.50 83 TYR A CA 1
ATOM 669 C C . TYR A 1 83 ? -11.034 4.605 18.109 1.00 95.50 83 TYR A C 1
ATOM 671 O O . TYR A 1 83 ? -10.699 5.701 17.653 1.00 95.50 83 TYR A O 1
ATOM 679 N N . LEU A 1 84 ? -10.259 3.527 18.075 1.00 96.81 84 LEU A N 1
ATOM 680 C CA . LEU A 1 84 ? -9.147 3.403 17.157 1.00 96.81 84 LEU A CA 1
ATOM 681 C C . LEU A 1 84 ? -9.690 2.882 15.825 1.00 96.81 84 LEU A C 1
ATOM 683 O O . LEU A 1 84 ? -10.085 1.720 15.724 1.00 96.81 84 LEU A O 1
ATOM 687 N N . ASP A 1 85 ? -9.748 3.767 14.837 1.00 95.75 85 ASP A N 1
ATOM 688 C CA . ASP A 1 85 ? -10.292 3.526 13.503 1.00 95.75 85 ASP A CA 1
ATOM 689 C C . ASP A 1 85 ? -9.157 3.142 12.552 1.00 95.75 85 ASP A C 1
ATOM 691 O O . ASP A 1 85 ? -8.323 3.982 12.199 1.00 95.75 85 ASP A O 1
ATOM 695 N N . LEU A 1 86 ? -9.100 1.863 12.173 1.00 96.62 86 LEU A N 1
ATOM 696 C CA . LEU A 1 86 ? -8.283 1.392 11.060 1.00 96.62 86 LEU A CA 1
ATOM 697 C C . LEU A 1 86 ? -9.145 1.454 9.798 1.00 96.62 86 LEU A C 1
ATOM 699 O O . LEU A 1 86 ? -10.245 0.916 9.778 1.00 96.62 86 LEU A O 1
ATOM 703 N N . ILE A 1 87 ? -8.618 2.046 8.733 1.00 94.31 87 ILE A N 1
ATOM 704 C CA . ILE A 1 87 ? -9.355 2.397 7.518 1.00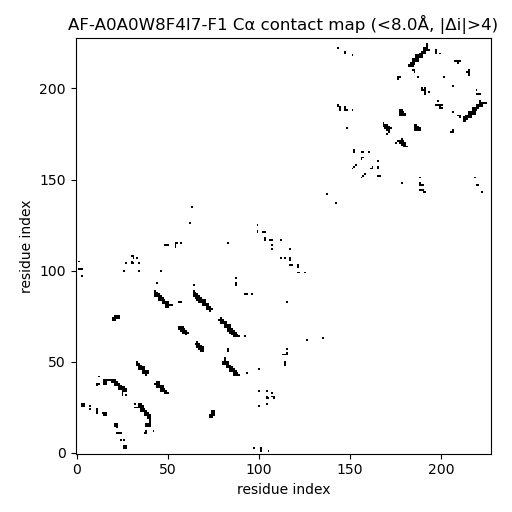 94.31 87 ILE A CA 1
ATOM 705 C C . ILE A 1 87 ? -8.661 1.752 6.324 1.00 94.31 87 ILE A C 1
ATOM 707 O O . ILE A 1 87 ? -7.512 2.099 6.053 1.00 94.31 87 ILE A O 1
ATOM 711 N N . CYS A 1 88 ? -9.342 0.882 5.579 1.00 91.88 88 CYS A N 1
ATOM 712 C CA . CYS A 1 88 ? -8.831 0.282 4.346 1.00 91.88 88 CYS A CA 1
ATOM 713 C C . CYS A 1 88 ? -9.499 0.914 3.120 1.00 91.88 88 CYS A C 1
ATOM 715 O O . CYS A 1 88 ? -10.687 0.713 2.880 1.00 91.88 88 CYS A O 1
ATOM 717 N N . ARG A 1 89 ? -8.732 1.689 2.340 1.00 85.38 89 ARG A N 1
ATOM 718 C CA . ARG A 1 89 ? -9.243 2.419 1.159 1.00 85.38 89 ARG A CA 1
ATOM 719 C C . ARG A 1 89 ? -9.077 1.677 -0.164 1.00 85.38 89 ARG A C 1
ATOM 721 O O . ARG A 1 89 ? -9.606 2.113 -1.181 1.00 85.38 89 ARG A O 1
ATOM 728 N N . GLU A 1 90 ? -8.298 0.604 -0.174 1.00 80.81 90 GLU A N 1
ATOM 729 C CA . GLU A 1 90 ? -7.983 -0.150 -1.385 1.00 80.81 90 GLU A CA 1
ATOM 730 C C . GLU A 1 90 ? -8.706 -1.496 -1.349 1.00 80.81 90 GLU A C 1
ATOM 732 O O . GLU A 1 90 ? -8.413 -2.339 -0.504 1.00 80.81 90 GLU A O 1
ATOM 737 N N . GLY A 1 91 ? -9.617 -1.722 -2.302 1.00 79.81 91 GLY A N 1
ATOM 738 C CA . GLY A 1 91 ? -10.423 -2.949 -2.363 1.00 79.81 91 GLY A CA 1
ATOM 739 C C . GLY A 1 91 ? -9.598 -4.240 -2.424 1.00 79.81 91 GLY A C 1
ATOM 740 O O . GLY A 1 91 ? -9.982 -5.257 -1.853 1.00 79.81 91 GLY A O 1
ATOM 741 N N . SER A 1 92 ? -8.416 -4.195 -3.049 1.00 79.00 92 SER A N 1
ATOM 742 C CA . SER A 1 92 ? -7.459 -5.311 -3.078 1.00 79.00 92 SER A CA 1
ATOM 743 C C . SER A 1 92 ? -6.925 -5.697 -1.693 1.00 79.00 92 SER A C 1
ATOM 745 O O . SER A 1 92 ? -6.453 -6.817 -1.513 1.00 79.00 92 SER A O 1
ATOM 747 N N . GLY A 1 93 ? -6.999 -4.794 -0.711 1.00 78.38 93 GLY A N 1
ATOM 748 C CA . GLY A 1 93 ? -6.539 -5.007 0.659 1.00 78.38 93 GLY A CA 1
ATOM 749 C C . GLY A 1 93 ? -7.560 -5.679 1.579 1.00 78.38 93 GLY A C 1
ATOM 750 O O . GLY A 1 93 ? -7.175 -6.1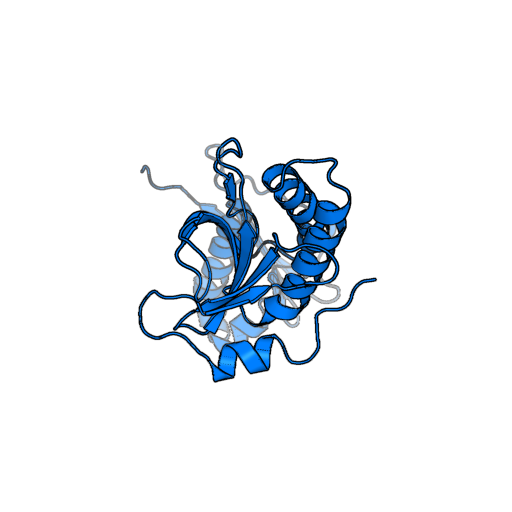11 2.664 1.00 78.38 93 GLY A O 1
ATOM 751 N N . HIS A 1 94 ? -8.829 -5.817 1.171 1.00 86.00 94 HIS A N 1
ATOM 752 C CA . HIS A 1 94 ? -9.913 -6.262 2.061 1.00 86.00 94 HIS A CA 1
ATOM 753 C C . HIS A 1 94 ? -9.657 -7.641 2.688 1.00 86.00 94 HIS A C 1
ATOM 755 O O . HIS A 1 94 ? -9.821 -7.804 3.891 1.00 86.00 94 HIS A O 1
ATOM 761 N N . ALA A 1 95 ? -9.161 -8.616 1.918 1.00 84.12 95 ALA A N 1
ATOM 762 C CA . ALA A 1 95 ? -8.869 -9.950 2.451 1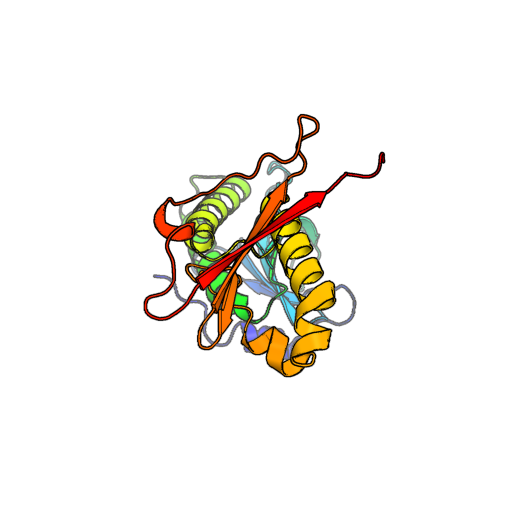.00 84.12 95 ALA A CA 1
ATOM 763 C C . ALA A 1 95 ? -7.743 -9.944 3.506 1.00 84.12 95 ALA A C 1
ATOM 765 O O . ALA A 1 95 ? -7.789 -10.695 4.477 1.00 84.12 95 ALA A O 1
ATOM 766 N N . GLY A 1 96 ? -6.727 -9.090 3.339 1.00 85.25 96 GLY A N 1
ATOM 767 C CA . GLY A 1 96 ? -5.676 -8.909 4.347 1.00 85.25 96 GLY A CA 1
ATOM 768 C C . GLY A 1 96 ? -6.183 -8.147 5.572 1.00 85.25 96 GLY A C 1
ATOM 769 O O . GLY A 1 96 ? -5.842 -8.477 6.706 1.00 85.25 96 GLY A O 1
ATOM 770 N N . PHE A 1 97 ? -7.045 -7.161 5.344 1.00 89.81 97 PHE A N 1
ATOM 771 C CA . PHE A 1 97 ? -7.684 -6.365 6.384 1.00 89.81 97 PHE A CA 1
ATOM 772 C C . PHE A 1 97 ? -8.568 -7.219 7.308 1.00 89.81 97 PHE A C 1
ATOM 774 O O . PHE A 1 97 ? -8.482 -7.124 8.530 1.00 89.81 97 PHE A O 1
ATOM 781 N N . ASP A 1 98 ? -9.315 -8.151 6.727 1.00 88.44 98 ASP A N 1
ATOM 782 C CA . ASP A 1 98 ? -10.096 -9.176 7.417 1.00 88.44 98 ASP A CA 1
ATOM 783 C C . ASP A 1 98 ? -9.238 -10.055 8.358 1.00 88.44 98 ASP A C 1
ATOM 785 O O . ASP A 1 98 ? -9.602 -10.338 9.511 1.00 88.44 98 ASP A O 1
ATOM 789 N N . LEU A 1 99 ? -8.052 -10.461 7.896 1.00 90.06 99 LEU A N 1
ATOM 790 C CA . LEU A 1 99 ? -7.106 -11.237 8.701 1.00 90.06 99 LEU A CA 1
ATOM 791 C C . LEU A 1 99 ? -6.522 -10.410 9.856 1.00 90.06 99 LEU A C 1
ATOM 793 O O . LEU A 1 99 ? -6.408 -10.924 10.970 1.00 90.06 99 LEU A O 1
ATOM 797 N N . ILE A 1 100 ? -6.235 -9.124 9.629 1.00 92.81 100 ILE A N 1
ATOM 798 C CA . ILE A 1 100 ? -5.828 -8.189 10.688 1.00 92.81 100 ILE A CA 1
ATOM 799 C C . ILE A 1 100 ? -6.910 -8.071 11.759 1.00 92.81 100 ILE A C 1
ATOM 801 O O . ILE A 1 100 ? -6.605 -8.192 12.945 1.00 92.81 100 ILE A O 1
ATOM 805 N N . GLY A 1 101 ? -8.173 -7.889 11.364 1.00 93.69 101 GLY A N 1
ATOM 806 C CA . GLY A 1 101 ? -9.292 -7.820 12.306 1.00 93.69 101 GLY A CA 1
ATOM 807 C C . GLY A 1 101 ? -9.414 -9.082 13.161 1.00 93.69 101 GLY A C 1
ATOM 808 O O . GLY A 1 101 ? -9.600 -9.003 14.374 1.00 93.69 101 GLY A O 1
ATOM 809 N N . THR A 1 102 ? -9.228 -10.249 12.545 1.00 91.81 102 THR A N 1
ATOM 810 C CA . THR A 1 102 ? -9.230 -11.544 13.243 1.00 91.81 102 THR A CA 1
ATOM 811 C C . THR A 1 102 ? -8.109 -11.646 14.283 1.00 91.81 102 THR A C 1
ATOM 813 O O . THR A 1 102 ? -8.328 -12.126 15.401 1.00 91.81 102 THR A O 1
ATOM 816 N N . GLU A 1 103 ? -6.903 -11.198 13.936 1.00 93.00 103 GLU A N 1
ATOM 817 C CA . GLU A 1 103 ? -5.753 -11.223 14.841 1.00 93.00 103 GLU A CA 1
ATOM 818 C C . GLU A 1 103 ? -5.930 -10.234 16.000 1.00 93.00 103 GLU A C 1
ATOM 820 O O . GLU A 1 103 ? -5.749 -10.620 17.154 1.00 93.00 103 GLU A O 1
ATOM 825 N N . ILE A 1 104 ? -6.393 -9.008 15.722 1.00 95.81 104 ILE A N 1
ATOM 826 C CA . ILE A 1 104 ? -6.720 -8.008 16.752 1.00 95.81 104 ILE A CA 1
ATOM 827 C C . ILE A 1 104 ? -7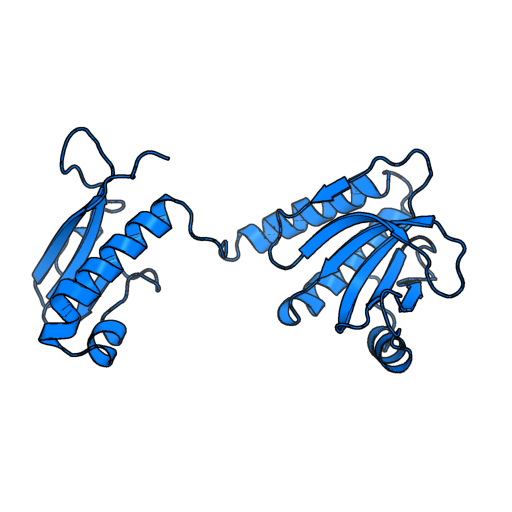.772 -8.559 17.720 1.00 95.81 104 ILE A C 1
ATOM 829 O O . ILE A 1 104 ? -7.578 -8.481 18.931 1.00 95.81 104 ILE A O 1
ATOM 833 N N . ALA A 1 105 ? -8.856 -9.161 17.216 1.00 94.50 105 ALA A N 1
ATOM 834 C CA . ALA A 1 105 ? -9.891 -9.761 18.060 1.00 94.50 105 ALA A CA 1
ATOM 835 C C . ALA A 1 105 ? -9.315 -10.826 18.999 1.00 94.50 105 ALA A C 1
ATOM 837 O O . ALA A 1 105 ? -9.650 -10.863 20.181 1.00 94.50 105 ALA A O 1
ATOM 838 N N . THR A 1 106 ? -8.429 -11.670 18.468 1.00 92.19 106 THR A N 1
ATOM 839 C CA . THR A 1 106 ? -7.786 -12.756 19.216 1.00 92.19 106 THR A CA 1
ATOM 840 C C . THR A 1 106 ? -6.830 -12.233 20.290 1.00 92.19 106 THR A C 1
ATOM 842 O O . THR A 1 106 ? -6.722 -12.835 21.352 1.00 92.19 106 THR A O 1
ATOM 845 N N . GLU A 1 107 ? -6.121 -11.132 20.046 1.00 93.25 107 GLU A N 1
ATOM 846 C CA . GLU A 1 107 ? -5.254 -10.522 21.062 1.00 93.25 107 GLU A CA 1
ATOM 847 C C . GLU A 1 107 ? -6.061 -9.760 22.125 1.00 93.25 107 GLU A C 1
ATOM 849 O O . GLU A 1 107 ? -5.725 -9.828 23.308 1.00 93.25 107 GLU A O 1
ATOM 854 N N . LEU A 1 108 ? -7.167 -9.108 21.740 1.00 94.12 108 LEU A N 1
ATOM 855 C CA . LEU A 1 108 ? -8.064 -8.419 22.675 1.00 94.12 108 LEU A CA 1
ATOM 856 C C . LEU A 1 108 ? -8.662 -9.373 23.718 1.00 94.12 108 LEU A C 1
ATOM 858 O O . LEU A 1 108 ? -8.806 -8.982 24.874 1.00 94.12 108 LEU A O 1
ATOM 862 N N . THR A 1 109 ? -8.977 -10.623 23.353 1.00 92.62 109 THR A N 1
ATOM 863 C CA . THR A 1 109 ? -9.548 -11.598 24.305 1.00 92.62 109 THR A CA 1
ATOM 864 C C . THR A 1 109 ? -8.584 -12.002 25.412 1.00 92.62 109 THR A C 1
ATOM 866 O O . THR A 1 109 ? -9.022 -12.419 26.482 1.00 92.62 109 THR A O 1
ATOM 869 N N . LYS A 1 110 ? -7.271 -11.872 25.187 1.00 91.25 110 LYS A N 1
ATOM 870 C CA . LYS A 1 110 ? -6.266 -12.207 26.200 1.00 91.25 110 LYS A CA 1
ATOM 871 C C . LYS A 1 110 ? -6.263 -11.199 27.347 1.00 91.25 110 LYS A C 1
ATOM 873 O O . LYS A 1 110 ? -5.852 -11.555 28.445 1.00 91.25 110 LYS A O 1
ATOM 878 N N . GLY A 1 111 ? -6.679 -9.954 27.093 1.00 86.62 111 GLY A N 1
ATOM 879 C CA . GLY A 1 111 ? -6.746 -8.895 28.105 1.00 86.62 111 GLY A CA 1
ATOM 880 C C . GLY A 1 111 ? -5.394 -8.504 28.716 1.00 86.62 111 GLY A C 1
ATOM 881 O O . GLY A 1 111 ? -5.362 -7.960 29.813 1.00 86.62 111 GLY A O 1
ATOM 882 N N . ILE A 1 112 ? -4.277 -8.811 28.042 1.00 88.62 112 ILE A N 1
ATOM 883 C CA . ILE A 1 112 ? -2.916 -8.589 28.569 1.00 88.62 112 ILE A CA 1
ATOM 884 C C . ILE A 1 112 ? -2.393 -7.189 28.223 1.00 88.62 112 ILE A C 1
ATOM 886 O O . ILE A 1 112 ? -1.669 -6.591 29.014 1.00 88.62 112 ILE A O 1
ATOM 890 N N . MET A 1 113 ? -2.717 -6.684 27.030 1.00 88.69 113 MET A N 1
ATOM 891 C CA . MET A 1 113 ? -2.180 -5.432 26.491 1.00 88.69 113 MET A CA 1
ATOM 892 C C . MET A 1 113 ? -3.306 -4.436 26.194 1.00 88.69 113 MET A C 1
ATOM 894 O O . MET A 1 113 ? -4.399 -4.868 25.811 1.00 88.69 113 MET A O 1
ATOM 898 N N . PRO A 1 114 ? -3.044 -3.122 26.302 1.00 91.75 114 PRO A N 1
ATOM 899 C CA . PRO A 1 114 ? -3.976 -2.097 25.850 1.00 91.75 114 PRO A CA 1
ATOM 900 C C . PRO A 1 114 ? -4.314 -2.241 24.354 1.00 91.75 114 PRO A C 1
ATOM 902 O O . PRO A 1 114 ? -3.456 -2.665 23.567 1.00 91.75 114 PRO A O 1
ATOM 905 N N . PRO A 1 115 ? -5.523 -1.843 23.914 1.00 94.75 115 PRO A N 1
ATOM 906 C CA . PRO A 1 115 ? -5.946 -1.948 22.515 1.00 94.75 115 PRO A CA 1
ATOM 907 C C . PRO A 1 115 ? -4.985 -1.292 21.515 1.00 94.75 115 PRO A C 1
ATOM 909 O O . PRO A 1 115 ? -4.712 -1.848 20.450 1.00 94.75 115 PRO A O 1
ATOM 912 N N . VAL A 1 116 ? -4.435 -0.128 21.870 1.00 94.00 116 VAL A N 1
ATOM 913 C CA . VAL A 1 116 ? -3.481 0.610 21.029 1.00 94.00 116 VAL A CA 1
ATOM 914 C C . VAL A 1 116 ? -2.202 -0.194 20.796 1.00 94.00 116 VAL A C 1
ATOM 916 O O . VAL A 1 116 ? -1.709 -0.258 19.668 1.00 94.00 116 VAL A O 1
ATOM 919 N N . ASP A 1 117 ? -1.678 -0.842 21.836 1.00 92.81 117 ASP A N 1
ATOM 920 C CA . ASP A 1 117 ? -0.455 -1.640 21.740 1.00 92.81 117 ASP A CA 1
ATOM 921 C C . ASP A 1 117 ? -0.680 -2.928 20.950 1.00 92.81 117 ASP A C 1
ATOM 923 O O . ASP A 1 117 ? 0.173 -3.308 20.142 1.00 92.81 117 ASP A O 1
ATOM 927 N N . ILE A 1 118 ? -1.859 -3.545 21.095 1.00 95.25 118 ILE A N 1
ATOM 928 C CA . ILE A 1 118 ? -2.286 -4.681 20.268 1.00 95.25 118 ILE A CA 1
ATOM 929 C C . ILE A 1 118 ? -2.272 -4.285 18.791 1.00 95.25 118 ILE A C 1
ATOM 931 O O . ILE A 1 118 ? -1.598 -4.930 17.985 1.00 95.25 118 ILE A O 1
ATOM 935 N N . VAL A 1 119 ? -2.968 -3.203 18.429 1.00 94.94 119 VAL A N 1
ATOM 936 C CA . VAL A 1 119 ? -3.027 -2.739 17.036 1.00 94.94 119 VAL A CA 1
ATOM 937 C C . VAL A 1 119 ? -1.633 -2.395 16.523 1.00 94.94 119 VAL A C 1
ATOM 939 O O . VAL A 1 119 ? -1.253 -2.846 15.443 1.00 94.94 119 VAL A O 1
ATOM 942 N N . ARG A 1 120 ? -0.822 -1.676 17.306 1.00 90.94 120 ARG A N 1
ATOM 943 C CA . ARG A 1 120 ? 0.565 -1.347 16.946 1.00 90.94 120 ARG A CA 1
ATOM 944 C C . ARG A 1 120 ? 1.391 -2.604 16.661 1.00 90.94 120 ARG A C 1
ATOM 946 O O . ARG A 1 120 ? 2.126 -2.635 15.672 1.00 90.94 120 ARG A O 1
ATOM 953 N N . GLN A 1 121 ? 1.285 -3.636 17.499 1.00 91.06 121 GLN A N 1
ATOM 954 C CA . GLN A 1 121 ? 2.051 -4.873 17.353 1.00 91.06 121 GLN A CA 1
ATOM 955 C C . GLN A 1 121 ? 1.586 -5.707 16.154 1.00 91.06 121 GLN A C 1
ATOM 957 O O . GLN A 1 121 ? 2.430 -6.183 15.386 1.00 91.06 121 GLN A O 1
ATOM 962 N N . VAL A 1 122 ? 0.270 -5.864 15.970 1.00 92.50 122 VAL A N 1
ATOM 963 C CA . VAL A 1 122 ? -0.313 -6.561 14.812 1.00 92.50 122 VAL A CA 1
ATOM 964 C C . VAL A 1 122 ? 0.106 -5.847 13.531 1.00 92.50 122 VAL A C 1
ATOM 966 O O . VAL A 1 122 ? 0.704 -6.459 12.650 1.00 92.50 122 VAL A O 1
ATOM 969 N N . MET A 1 123 ? -0.066 -4.528 13.457 1.00 89.44 123 MET A N 1
ATOM 970 C CA . MET A 1 123 ? 0.323 -3.753 12.279 1.00 89.44 123 MET A CA 1
ATOM 971 C C . MET A 1 123 ? 1.827 -3.797 12.018 1.00 89.44 123 MET A C 1
ATOM 973 O O . MET A 1 123 ? 2.236 -3.925 10.870 1.00 89.44 123 MET A O 1
ATOM 977 N N . ALA A 1 124 ? 2.679 -3.757 13.046 1.00 84.31 124 ALA A N 1
ATOM 978 C CA . ALA A 1 124 ? 4.121 -3.925 12.866 1.00 84.31 124 ALA A CA 1
ATOM 979 C C . ALA A 1 124 ? 4.484 -5.305 12.295 1.00 84.31 124 ALA A C 1
ATOM 981 O O . ALA A 1 124 ? 5.392 -5.407 11.470 1.00 84.31 124 ALA A O 1
ATOM 982 N N . ARG A 1 125 ? 3.778 -6.360 12.709 1.00 83.12 125 ARG A N 1
ATOM 983 C CA . ARG A 1 125 ? 3.957 -7.719 12.191 1.00 83.12 125 ARG A CA 1
ATOM 984 C C . ARG A 1 125 ? 3.513 -7.809 10.734 1.00 83.12 125 ARG A C 1
ATOM 986 O O . ARG A 1 125 ? 4.310 -8.218 9.894 1.00 83.12 125 ARG A O 1
ATOM 993 N N . TRP A 1 126 ? 2.306 -7.343 10.424 1.00 85.75 126 TRP A N 1
ATOM 994 C CA . TRP A 1 126 ? 1.785 -7.291 9.057 1.00 85.75 126 TRP A CA 1
ATOM 995 C C . TRP A 1 126 ? 2.645 -6.425 8.143 1.00 85.75 126 TRP A C 1
ATOM 997 O O . TRP A 1 126 ? 2.940 -6.840 7.034 1.00 85.75 126 TRP A O 1
ATOM 1007 N N . ARG A 1 127 ? 3.183 -5.301 8.628 1.00 79.19 127 ARG A N 1
ATOM 1008 C CA . ARG A 1 127 ? 4.180 -4.509 7.893 1.00 79.19 127 ARG A CA 1
ATOM 1009 C C . ARG A 1 127 ? 5.478 -5.251 7.624 1.00 79.19 127 ARG A C 1
ATOM 1011 O O . ARG A 1 127 ? 6.102 -4.972 6.617 1.00 79.19 127 ARG A O 1
ATOM 1018 N N . ARG A 1 128 ? 5.929 -6.165 8.484 1.00 73.06 128 ARG A N 1
ATOM 1019 C CA . ARG A 1 128 ? 7.114 -6.989 8.179 1.00 73.06 128 ARG A CA 1
ATOM 1020 C C . ARG A 1 128 ? 6.812 -8.024 7.099 1.00 73.06 128 ARG A C 1
ATOM 1022 O O . ARG A 1 128 ? 7.668 -8.268 6.260 1.00 73.06 128 ARG A O 1
ATOM 1029 N N . PHE A 1 129 ? 5.603 -8.586 7.100 1.00 65.19 129 PHE A N 1
ATOM 1030 C CA . PHE A 1 129 ? 5.138 -9.497 6.052 1.00 65.19 129 PHE A CA 1
ATOM 1031 C C . PHE A 1 129 ? 4.919 -8.768 4.717 1.00 65.19 129 PHE A C 1
ATOM 1033 O O . PHE A 1 129 ? 5.428 -9.198 3.688 1.00 65.19 129 PHE A O 1
ATOM 1040 N N . TRP A 1 130 ? 4.242 -7.619 4.735 1.00 67.12 130 TRP A N 1
ATOM 1041 C CA . TRP A 1 130 ? 4.026 -6.763 3.567 1.00 67.12 130 TRP A CA 1
ATOM 1042 C C . TRP A 1 130 ? 5.246 -5.954 3.160 1.00 67.12 130 TRP A C 1
ATOM 1044 O O . TRP A 1 130 ? 5.328 -5.552 2.019 1.00 67.12 130 TRP A O 1
ATOM 1054 N N . GLY A 1 131 ? 6.211 -5.723 4.044 1.00 53.22 131 GLY A N 1
ATOM 1055 C CA . GLY A 1 131 ? 7.479 -5.063 3.722 1.00 53.22 131 GLY A CA 1
ATOM 1056 C C . GLY A 1 131 ? 8.398 -5.927 2.857 1.00 53.22 131 GLY A C 1
ATOM 1057 O O . GLY A 1 131 ? 9.438 -5.456 2.414 1.00 53.22 131 GLY A O 1
ATOM 1058 N N . GLN A 1 132 ? 8.011 -7.183 2.606 1.00 49.12 132 GLN A N 1
ATOM 1059 C CA . GLN A 1 132 ? 8.559 -8.029 1.542 1.00 49.12 132 GLN A CA 1
ATOM 1060 C C . GLN A 1 132 ? 7.785 -7.876 0.213 1.00 49.12 132 GLN A C 1
ATOM 1062 O O . GLN A 1 132 ? 8.156 -8.470 -0.792 1.00 49.12 132 GLN A O 1
ATOM 1067 N N . THR A 1 133 ? 6.714 -7.077 0.201 1.00 43.16 133 THR A N 1
ATOM 1068 C CA . THR A 1 133 ? 5.941 -6.631 -0.971 1.00 43.16 133 THR A CA 1
ATOM 1069 C C . THR A 1 133 ? 6.350 -5.175 -1.280 1.00 43.16 133 THR A C 1
ATOM 1071 O O . THR A 1 133 ? 6.570 -4.415 -0.336 1.00 43.16 133 THR A O 1
ATOM 1074 N N . PRO A 1 134 ? 6.536 -4.760 -2.550 1.00 45.44 134 PRO A N 1
ATOM 1075 C CA . PRO A 1 134 ? 7.237 -3.514 -2.872 1.00 45.44 134 PRO A CA 1
ATOM 1076 C C . PRO A 1 134 ? 6.611 -2.261 -2.243 1.00 45.44 134 PRO A C 1
ATOM 1078 O O . PRO A 1 134 ? 5.398 -2.081 -2.238 1.00 45.44 134 PRO A O 1
ATOM 1081 N N . GLN A 1 135 ? 7.470 -1.376 -1.739 1.00 50.12 135 GLN A N 1
ATOM 1082 C CA . GLN A 1 135 ? 7.128 -0.044 -1.252 1.00 50.12 135 GLN A CA 1
ATOM 1083 C C . GLN A 1 135 ? 6.604 0.794 -2.435 1.00 50.12 135 GLN A C 1
ATOM 1085 O O . GLN A 1 135 ? 7.362 1.162 -3.322 1.00 50.12 135 GLN A O 1
ATOM 1090 N N . ASP A 1 136 ? 5.309 1.105 -2.479 1.00 53.47 136 ASP A N 1
ATOM 1091 C CA . ASP A 1 136 ? 4.689 1.786 -3.635 1.00 53.47 136 ASP A CA 1
ATOM 1092 C C . ASP A 1 136 ? 4.996 3.285 -3.779 1.00 53.47 136 ASP A C 1
ATOM 1094 O O . ASP A 1 136 ? 4.412 3.982 -4.611 1.00 53.47 136 ASP A O 1
ATOM 1098 N N . LEU A 1 137 ? 5.917 3.802 -2.973 1.00 63.56 137 LEU A N 1
ATOM 1099 C CA . LEU A 1 137 ? 6.511 5.110 -3.188 1.00 63.56 137 LEU A CA 1
ATOM 1100 C C . LEU A 1 137 ? 7.995 4.907 -3.441 1.00 63.56 137 LEU A C 1
ATOM 1102 O O . LEU A 1 137 ? 8.716 4.444 -2.559 1.00 63.56 137 LEU A O 1
ATOM 1106 N N . LEU A 1 138 ? 8.428 5.306 -4.637 1.00 71.44 138 LEU A N 1
ATOM 1107 C CA . LEU A 1 138 ? 9.836 5.352 -4.995 1.00 71.44 138 LEU A CA 1
ATOM 1108 C C . LEU A 1 138 ? 10.579 6.196 -3.957 1.00 71.44 138 LEU A C 1
ATOM 1110 O O . LEU A 1 138 ? 10.252 7.362 -3.707 1.00 71.44 138 LEU A O 1
ATOM 1114 N N . THR A 1 139 ? 11.606 5.610 -3.361 1.00 81.62 139 THR A N 1
ATOM 1115 C CA . THR A 1 139 ? 12.597 6.321 -2.567 1.00 81.62 139 THR A CA 1
ATOM 1116 C C . THR A 1 139 ? 13.224 7.438 -3.397 1.00 81.62 139 THR A C 1
ATOM 1118 O O . THR A 1 139 ? 13.214 7.434 -4.629 1.00 81.62 139 THR A O 1
ATOM 1121 N N . ARG A 1 140 ? 13.857 8.409 -2.732 1.00 83.19 140 ARG A N 1
ATOM 1122 C CA . ARG A 1 140 ? 14.559 9.502 -3.423 1.00 83.19 140 ARG A CA 1
ATOM 1123 C C . ARG A 1 140 ? 15.541 8.993 -4.489 1.00 83.19 140 ARG A C 1
ATOM 1125 O O . ARG A 1 140 ? 15.651 9.609 -5.545 1.00 83.19 140 ARG A O 1
ATOM 1132 N N . ASN A 1 141 ? 16.247 7.897 -4.212 1.00 81.94 141 ASN A N 1
ATOM 1133 C CA . ASN A 1 141 ? 17.205 7.312 -5.148 1.00 81.94 141 ASN A CA 1
ATOM 1134 C C . ASN A 1 141 ? 16.507 6.662 -6.346 1.00 81.94 141 ASN A C 1
ATOM 1136 O O . ASN A 1 141 ? 16.956 6.856 -7.472 1.00 81.94 141 ASN A O 1
ATOM 1140 N N . GLU A 1 142 ? 15.390 5.973 -6.124 1.00 84.75 142 GLU A N 1
ATOM 1141 C CA . GLU A 1 142 ? 14.582 5.395 -7.201 1.00 84.75 142 GLU A CA 1
ATOM 1142 C C . GLU A 1 142 ? 13.931 6.481 -8.068 1.00 84.75 142 GLU A C 1
ATOM 1144 O O . GLU A 1 142 ? 13.939 6.370 -9.287 1.00 84.75 142 GLU A O 1
ATOM 1149 N N . VAL A 1 143 ? 13.467 7.592 -7.482 1.00 90.19 143 VAL A N 1
ATOM 1150 C CA . VAL A 1 143 ? 12.993 8.763 -8.247 1.00 90.19 143 VAL A CA 1
ATOM 1151 C C . VAL A 1 143 ? 14.115 9.348 -9.106 1.00 90.19 143 VAL A C 1
ATOM 1153 O O . VAL A 1 143 ? 13.905 9.685 -10.268 1.00 90.19 143 VAL A O 1
ATOM 1156 N N . ILE A 1 144 ? 15.319 9.481 -8.548 1.00 91.75 144 ILE A N 1
ATOM 1157 C CA . ILE A 1 144 ? 16.499 9.974 -9.270 1.00 91.75 144 ILE A CA 1
ATOM 1158 C C . ILE A 1 144 ? 16.858 9.048 -10.446 1.00 91.75 144 ILE A C 1
ATOM 1160 O O . ILE A 1 144 ? 17.157 9.555 -11.530 1.00 91.75 144 ILE A O 1
ATOM 1164 N N . GLY A 1 145 ? 16.806 7.727 -10.244 1.00 91.44 145 GLY A N 1
ATOM 1165 C CA . GLY A 1 145 ? 17.002 6.719 -11.293 1.00 91.44 145 GLY A CA 1
ATOM 1166 C C . GLY A 1 145 ? 15.939 6.818 -12.385 1.00 91.44 145 GLY A C 1
ATOM 1167 O O . GLY A 1 145 ? 16.269 7.070 -13.544 1.00 91.44 145 GLY A O 1
ATOM 1168 N N . LEU A 1 146 ? 14.665 6.808 -11.991 1.00 92.50 146 LEU A N 1
ATOM 1169 C CA . LEU A 1 146 ? 13.527 6.937 -12.898 1.00 92.50 146 LEU A CA 1
ATOM 1170 C C . LEU A 1 146 ? 13.594 8.217 -13.744 1.00 92.50 146 LEU A C 1
ATOM 1172 O O . LEU A 1 146 ? 13.323 8.190 -14.944 1.00 92.50 146 LEU A O 1
ATOM 1176 N N . ILE A 1 147 ? 13.985 9.353 -13.156 1.00 94.38 147 ILE A N 1
ATOM 1177 C CA . ILE A 1 147 ? 14.184 10.598 -13.911 1.00 94.38 147 ILE A CA 1
ATOM 1178 C C . ILE A 1 147 ? 15.246 10.401 -14.999 1.00 94.38 147 ILE A C 1
ATOM 1180 O O . ILE A 1 147 ? 15.055 10.867 -16.121 1.00 94.38 147 ILE A O 1
ATOM 1184 N N . ALA A 1 148 ? 16.362 9.735 -14.702 1.00 95.88 148 ALA A N 1
ATOM 1185 C CA . ALA A 1 148 ? 17.407 9.491 -15.692 1.00 95.88 148 ALA A CA 1
ATOM 1186 C C . ALA A 1 148 ? 16.942 8.560 -16.817 1.00 95.88 148 ALA A C 1
ATOM 1188 O O . ALA A 1 148 ? 17.180 8.872 -17.986 1.00 95.88 148 ALA A O 1
ATOM 1189 N N . GLU A 1 149 ? 16.230 7.486 -16.476 1.00 96.12 149 GLU A N 1
ATOM 1190 C CA . GLU A 1 149 ? 15.641 6.552 -17.440 1.00 96.12 149 GLU A CA 1
ATOM 1191 C C . GLU A 1 149 ? 14.653 7.268 -18.367 1.00 96.12 149 GLU A C 1
ATOM 1193 O O . GLU A 1 149 ? 14.784 7.187 -19.589 1.00 96.12 149 GLU A O 1
ATOM 1198 N N . ILE A 1 150 ? 13.738 8.075 -17.815 1.00 96.06 150 ILE A N 1
ATOM 1199 C CA . ILE A 1 150 ? 12.789 8.880 -18.600 1.00 96.06 150 ILE A CA 1
ATOM 1200 C C . ILE A 1 150 ? 13.528 9.875 -19.500 1.00 96.06 150 ILE A C 1
ATOM 1202 O O . ILE A 1 150 ? 13.146 10.055 -20.655 1.00 96.06 150 ILE A O 1
ATOM 1206 N N . ARG A 1 151 ? 14.599 10.517 -19.015 1.00 96.06 151 ARG A N 1
ATOM 1207 C CA . ARG A 1 151 ? 15.393 11.463 -19.818 1.00 96.06 151 ARG A CA 1
ATOM 1208 C C . ARG A 1 151 ? 16.103 10.784 -20.983 1.00 96.06 151 ARG A C 1
ATOM 1210 O O . ARG A 1 151 ? 16.171 11.381 -22.059 1.00 96.06 151 ARG A O 1
ATOM 1217 N N . PHE A 1 152 ? 16.620 9.573 -20.791 1.00 97.00 152 PHE A N 1
ATOM 1218 C CA . PHE A 1 152 ? 17.187 8.779 -21.879 1.00 97.00 152 PHE A CA 1
ATOM 1219 C C . PHE A 1 152 ? 16.102 8.383 -22.886 1.00 97.00 152 PHE A C 1
ATOM 1221 O O . PHE A 1 152 ? 16.221 8.641 -24.085 1.00 97.00 152 PHE A O 1
ATOM 1228 N N . LEU A 1 153 ? 15.001 7.841 -22.373 1.00 95.44 153 LEU A N 1
ATOM 1229 C CA . LEU A 1 153 ? 13.864 7.357 -23.140 1.00 95.44 153 LEU A CA 1
ATOM 1230 C C . LEU A 1 153 ? 13.250 8.468 -24.010 1.00 95.44 153 LEU A C 1
ATOM 1232 O O . LEU A 1 153 ? 13.092 8.280 -25.217 1.00 95.44 153 LEU A O 1
ATOM 1236 N N . SER A 1 154 ? 13.002 9.654 -23.445 1.00 95.12 154 SER A N 1
ATOM 1237 C CA . SER A 1 154 ? 12.434 10.792 -24.177 1.00 95.12 154 SER A CA 1
ATOM 1238 C C . SER A 1 154 ? 13.440 11.524 -25.064 1.00 95.12 154 SER A C 1
ATOM 1240 O O . SER A 1 154 ? 13.056 12.109 -26.070 1.00 95.12 154 SER A O 1
ATOM 1242 N N . GLY A 1 155 ? 14.714 11.567 -24.662 1.00 95.31 155 GLY A N 1
ATOM 1243 C CA . GLY A 1 155 ? 15.754 12.310 -25.376 1.00 95.31 155 GLY A CA 1
ATOM 1244 C C . GLY A 1 155 ? 16.333 11.560 -26.574 1.00 95.31 155 GLY A C 1
ATOM 1245 O O . GLY A 1 155 ? 16.797 12.198 -27.516 1.00 95.31 155 GLY A O 1
ATOM 1246 N N . TRP A 1 156 ? 16.301 10.226 -26.540 1.00 94.88 156 TRP A N 1
ATOM 1247 C CA . TRP A 1 156 ? 16.960 9.375 -27.529 1.00 94.88 156 TRP A CA 1
ATOM 1248 C C . TRP A 1 156 ? 15.996 8.36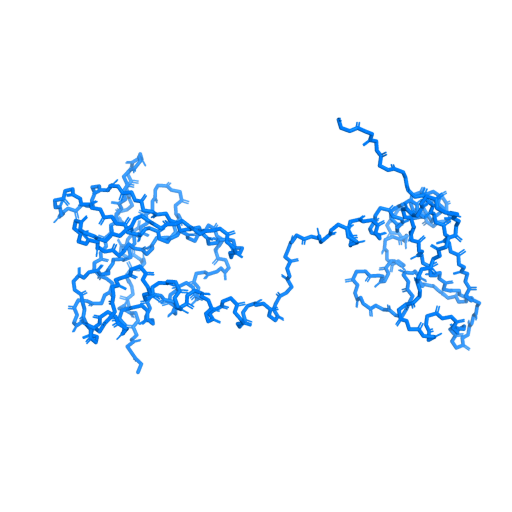1 -28.131 1.00 94.88 156 TRP A C 1
ATOM 1250 O O . TRP A 1 156 ? 15.711 8.411 -29.328 1.00 94.88 156 TRP A O 1
ATOM 1260 N N . LEU A 1 157 ? 15.467 7.446 -27.314 1.00 95.06 157 LEU A N 1
ATOM 1261 C CA . LEU A 1 157 ? 14.745 6.284 -27.836 1.00 95.06 157 LEU A CA 1
ATOM 1262 C C . LEU A 1 157 ? 13.453 6.661 -28.558 1.00 95.06 157 LEU A C 1
ATOM 1264 O O . LEU A 1 157 ? 13.153 6.042 -29.578 1.00 95.06 157 LEU A O 1
ATOM 1268 N N . PHE A 1 158 ? 12.717 7.665 -28.075 1.00 96.75 158 PHE A N 1
ATOM 1269 C CA . PHE A 1 158 ? 11.497 8.140 -28.736 1.00 96.75 158 PHE A CA 1
ATOM 1270 C C . PHE A 1 158 ? 11.748 8.582 -30.177 1.00 96.75 158 PHE A C 1
ATOM 1272 O O . PHE A 1 158 ? 10.935 8.286 -31.048 1.00 96.75 158 PHE A O 1
ATOM 1279 N N . THR A 1 159 ? 12.884 9.220 -30.444 1.00 95.44 159 THR A N 1
ATOM 1280 C CA . THR A 1 159 ? 13.262 9.668 -31.790 1.00 95.44 159 THR A CA 1
ATOM 1281 C C . THR A 1 159 ? 13.702 8.505 -32.679 1.00 95.44 159 THR A C 1
ATOM 1283 O O . THR A 1 159 ? 13.454 8.526 -33.879 1.00 95.44 159 THR A O 1
ATOM 1286 N N . ILE A 1 160 ? 14.344 7.484 -32.103 1.00 94.69 160 ILE A N 1
ATOM 1287 C CA . ILE A 1 160 ? 14.898 6.349 -32.859 1.00 94.69 160 ILE A CA 1
ATOM 1288 C C . ILE A 1 160 ? 13.817 5.311 -33.191 1.00 94.69 160 ILE A C 1
ATOM 1290 O O . ILE A 1 160 ? 13.789 4.779 -34.298 1.00 94.69 160 ILE A O 1
ATOM 1294 N N . PHE A 1 161 ? 12.933 5.007 -32.238 1.00 95.31 161 PHE A N 1
ATOM 1295 C CA . PHE A 1 161 ? 12.000 3.877 -32.329 1.00 95.31 161 PHE A CA 1
ATOM 1296 C C . PHE A 1 161 ? 10.519 4.275 -32.234 1.00 95.31 161 PHE A C 1
ATOM 1298 O O . PHE A 1 161 ? 9.652 3.461 -32.544 1.00 95.31 161 PHE A O 1
ATOM 1305 N N . GLY A 1 162 ? 10.208 5.504 -31.816 1.00 95.81 162 GLY A N 1
ATOM 1306 C CA . GLY A 1 162 ? 8.845 5.924 -31.490 1.00 95.81 162 GLY A CA 1
ATOM 1307 C C . GLY A 1 162 ? 8.392 5.456 -30.102 1.00 95.81 162 GLY A C 1
ATOM 1308 O O . GLY A 1 162 ? 8.830 4.427 -29.591 1.00 95.81 162 GLY A O 1
ATOM 1309 N N . ALA A 1 163 ? 7.471 6.206 -29.487 1.00 92.69 163 ALA A N 1
ATOM 1310 C CA . ALA A 1 163 ? 7.163 6.086 -28.059 1.00 92.69 163 ALA A CA 1
ATOM 1311 C C . ALA A 1 163 ? 6.799 4.667 -27.588 1.00 92.69 163 ALA A C 1
ATOM 1313 O O . ALA A 1 163 ? 7.370 4.168 -26.618 1.00 92.69 163 ALA A O 1
ATOM 1314 N N . ALA A 1 164 ? 5.884 3.992 -28.289 1.00 94.25 164 ALA A N 1
ATOM 1315 C CA . ALA A 1 164 ? 5.419 2.662 -27.891 1.00 94.25 164 ALA A CA 1
ATOM 1316 C C . ALA A 1 164 ? 6.539 1.606 -27.929 1.00 94.25 164 ALA A C 1
ATOM 1318 O O . ALA A 1 164 ? 6.617 0.735 -27.065 1.00 94.25 164 ALA A O 1
ATOM 1319 N N . GLU A 1 165 ? 7.413 1.685 -28.930 1.00 93.81 165 GLU A N 1
ATOM 1320 C CA . GLU A 1 165 ? 8.490 0.721 -29.155 1.00 93.81 165 GLU A CA 1
ATOM 1321 C C . GLU A 1 165 ? 9.688 0.989 -28.229 1.00 93.81 165 GLU A C 1
ATOM 1323 O O . GLU A 1 165 ? 10.344 0.049 -27.773 1.00 93.81 165 GLU A O 1
ATOM 1328 N N . SER A 1 166 ? 9.918 2.253 -27.863 1.00 94.94 166 SER A N 1
ATOM 1329 C CA . SER A 1 166 ? 10.867 2.641 -26.815 1.00 94.94 166 SER A CA 1
ATOM 1330 C C . SER A 1 166 ? 10.460 2.118 -25.440 1.00 94.94 166 SER A C 1
ATOM 1332 O O . SER A 1 166 ? 11.300 1.568 -24.736 1.00 94.94 166 SER A O 1
ATOM 1334 N N . VAL A 1 167 ? 9.178 2.230 -25.069 1.00 92.75 167 VAL A N 1
ATOM 1335 C CA . VAL A 1 167 ? 8.677 1.703 -23.786 1.00 92.75 167 VAL A CA 1
ATOM 1336 C C . VAL A 1 167 ? 8.835 0.183 -23.719 1.00 92.75 167 VAL A C 1
ATOM 1338 O O . VAL A 1 167 ? 9.240 -0.341 -22.690 1.00 92.75 167 VAL A O 1
ATOM 1341 N N . ARG A 1 168 ? 8.620 -0.541 -24.825 1.00 93.06 168 ARG A N 1
ATOM 1342 C CA . ARG A 1 168 ? 8.855 -1.998 -24.876 1.00 93.06 168 ARG A CA 1
ATOM 1343 C C . ARG A 1 168 ? 10.320 -2.411 -24.676 1.00 93.06 168 ARG A C 1
ATOM 1345 O O . ARG A 1 168 ? 10.568 -3.560 -24.316 1.00 93.06 168 ARG A O 1
ATOM 1352 N N . ARG A 1 169 ? 11.274 -1.507 -24.923 1.00 95.25 169 ARG A N 1
ATOM 1353 C CA . ARG A 1 169 ? 12.719 -1.727 -24.702 1.00 95.25 169 ARG A CA 1
ATOM 1354 C C . ARG A 1 169 ? 13.163 -1.376 -23.294 1.00 95.25 169 ARG A C 1
ATOM 1356 O O . ARG A 1 169 ? 14.298 -1.676 -22.953 1.00 95.25 169 ARG A O 1
ATOM 1363 N N . TRP A 1 170 ? 12.305 -0.739 -22.504 1.00 95.88 170 TRP A N 1
ATOM 1364 C CA . TRP A 1 170 ? 12.605 -0.350 -21.136 1.00 95.88 170 TRP A CA 1
ATOM 1365 C C . TRP A 1 170 ? 12.418 -1.549 -20.205 1.00 95.88 170 TRP A C 1
ATOM 1367 O O . TRP A 1 170 ? 11.308 -2.047 -20.009 1.00 95.88 170 TRP A O 1
ATOM 1377 N N . ARG A 1 171 ? 13.534 -2.053 -19.687 1.00 89.56 171 ARG A N 1
ATOM 1378 C CA . ARG A 1 171 ? 13.629 -3.255 -18.857 1.00 89.56 171 ARG A CA 1
ATOM 1379 C C . ARG A 1 171 ? 13.931 -2.958 -17.386 1.00 89.56 171 ARG A C 1
ATOM 1381 O O . ARG A 1 171 ? 13.608 -3.793 -16.543 1.00 89.56 171 ARG A O 1
A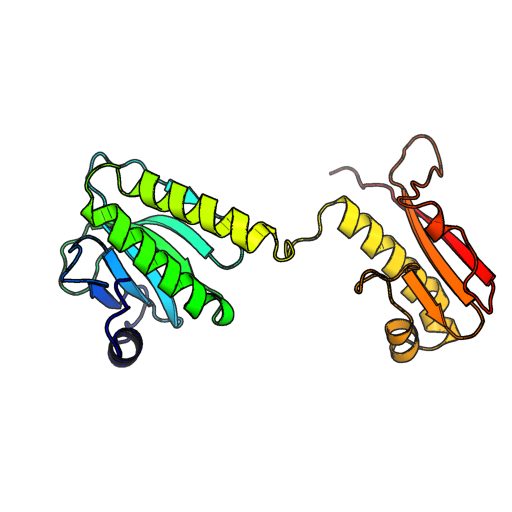TOM 1388 N N . GLY A 1 172 ? 14.435 -1.760 -17.078 1.00 79.19 172 GLY A N 1
ATOM 1389 C CA . GLY A 1 172 ? 14.733 -1.285 -15.717 1.00 79.19 172 GLY A CA 1
ATOM 1390 C C . GLY A 1 172 ? 13.622 -1.544 -14.681 1.00 79.19 172 GLY A C 1
ATOM 1391 O O . GLY A 1 172 ? 13.900 -2.168 -13.657 1.00 79.19 172 GLY A O 1
ATOM 1392 N N . PRO A 1 173 ? 12.338 -1.222 -14.957 1.00 76.25 173 PRO A N 1
ATOM 1393 C CA . PRO A 1 173 ? 11.233 -1.456 -14.019 1.00 76.25 173 PRO A CA 1
ATOM 1394 C C . PRO A 1 173 ? 10.983 -2.930 -13.672 1.00 76.25 173 PRO A C 1
ATOM 1396 O O . PRO A 1 173 ? 10.281 -3.225 -12.709 1.00 76.25 173 PRO A O 1
ATOM 1399 N N . PHE A 1 174 ? 11.529 -3.859 -14.458 1.00 76.00 174 PHE A N 1
ATOM 1400 C CA . PHE A 1 174 ? 11.390 -5.301 -14.261 1.00 76.00 174 PHE A CA 1
ATOM 1401 C C . PHE A 1 174 ? 12.634 -5.933 -13.616 1.00 76.00 174 PHE A C 1
ATOM 1403 O O . PHE A 1 174 ? 12.727 -7.157 -13.564 1.00 76.00 174 PHE A O 1
ATOM 1410 N N . GLY A 1 175 ? 13.596 -5.125 -13.149 1.00 71.88 175 GLY A N 1
ATOM 1411 C CA . GLY A 1 175 ? 14.811 -5.609 -12.484 1.00 71.88 175 GLY A CA 1
ATOM 1412 C C . GLY A 1 175 ? 15.759 -6.372 -13.411 1.00 71.88 175 GLY A C 1
ATOM 1413 O O . GLY A 1 175 ? 16.457 -7.281 -12.968 1.00 71.88 175 GLY A O 1
ATOM 1414 N N . SER A 1 176 ? 15.745 -6.049 -14.707 1.00 81.88 176 SER A N 1
ATOM 1415 C CA . SER A 1 176 ? 16.694 -6.626 -15.667 1.00 81.88 176 SER A CA 1
ATOM 1416 C C . SER A 1 176 ? 18.113 -6.117 -15.422 1.00 81.88 176 SER A C 1
ATOM 1418 O O . SER A 1 176 ? 18.319 -5.122 -14.730 1.00 81.88 176 SER A O 1
ATOM 1420 N N . ARG A 1 177 ? 19.097 -6.811 -16.001 1.00 84.44 177 ARG A N 1
ATOM 1421 C CA . ARG A 1 177 ? 20.522 -6.491 -15.842 1.00 84.44 177 ARG A CA 1
ATOM 1422 C C . ARG A 1 177 ? 20.855 -5.068 -16.296 1.00 84.44 177 ARG A C 1
ATOM 1424 O O . ARG A 1 177 ? 21.619 -4.392 -15.614 1.00 84.44 177 ARG A O 1
ATOM 1431 N N . HIS A 1 178 ? 20.281 -4.654 -17.428 1.00 93.12 178 HIS A N 1
ATOM 1432 C CA . HIS A 1 178 ? 20.419 -3.316 -17.995 1.00 93.12 178 HIS A CA 1
ATOM 1433 C C . HIS A 1 178 ? 19.053 -2.628 -18.114 1.00 93.12 178 HIS A C 1
ATOM 1435 O O . HIS A 1 178 ? 18.020 -3.282 -18.284 1.00 93.12 178 HIS A O 1
ATOM 1441 N N . ASP A 1 179 ? 19.041 -1.295 -18.084 1.00 94.31 179 ASP A N 1
ATOM 1442 C CA . ASP A 1 179 ? 17.796 -0.518 -18.115 1.00 94.31 179 ASP A CA 1
ATOM 1443 C C . ASP A 1 179 ? 17.078 -0.585 -19.461 1.00 94.31 179 ASP A C 1
ATOM 1445 O O . ASP A 1 179 ? 15.845 -0.591 -19.503 1.00 94.31 179 ASP A O 1
ATOM 1449 N N . PHE A 1 180 ? 17.823 -0.643 -20.568 1.00 96.69 180 PHE A N 1
ATOM 1450 C CA . PHE A 1 180 ? 17.255 -0.751 -21.910 1.00 96.69 180 PHE A CA 1
ATOM 1451 C C . PHE A 1 180 ? 17.925 -1.839 -22.725 1.00 96.69 180 PHE A C 1
ATOM 1453 O O . PHE A 1 180 ? 19.148 -1.943 -22.753 1.00 96.69 180 PHE A O 1
ATOM 1460 N N . GLU A 1 181 ? 17.120 -2.611 -23.451 1.00 95.06 181 GLU A N 1
ATOM 1461 C CA . GLU A 1 181 ? 17.616 -3.752 -24.217 1.00 95.06 181 GLU A CA 1
ATOM 1462 C C . GLU A 1 181 ? 16.887 -3.894 -25.553 1.00 95.06 181 GLU A C 1
ATOM 1464 O O . GLU A 1 181 ? 15.655 -3.836 -25.634 1.00 95.06 181 GLU A O 1
ATOM 1469 N N . TRP A 1 182 ? 17.656 -4.115 -26.618 1.00 94.00 182 TRP A N 1
ATOM 1470 C CA . TRP A 1 182 ? 17.154 -4.532 -27.923 1.00 94.00 182 TRP A CA 1
ATOM 1471 C C . TRP A 1 182 ? 18.199 -5.379 -28.652 1.00 94.00 182 TRP A C 1
ATOM 1473 O O . TRP A 1 182 ? 19.309 -5.602 -28.174 1.00 94.00 182 TRP A O 1
ATOM 1483 N N . LYS A 1 183 ? 17.841 -5.890 -29.833 1.00 92.56 183 LYS A N 1
ATOM 1484 C CA . LYS A 1 183 ? 18.745 -6.734 -30.617 1.00 92.56 183 LYS A CA 1
ATOM 1485 C C . LYS A 1 183 ? 20.057 -5.993 -30.910 1.00 92.56 183 LYS A C 1
ATOM 1487 O O . LYS A 1 183 ? 20.043 -5.001 -31.635 1.00 92.56 183 LYS A O 1
ATOM 1492 N N . GLY A 1 184 ? 21.165 -6.526 -30.397 1.00 92.44 184 GLY A N 1
ATOM 1493 C CA . GLY A 1 184 ? 22.512 -6.015 -30.645 1.00 92.44 184 GLY A CA 1
ATOM 1494 C C . GLY A 1 184 ? 22.990 -4.926 -29.685 1.00 92.44 184 GLY A C 1
ATOM 1495 O O . GLY A 1 184 ? 24.122 -4.472 -29.835 1.00 92.44 184 GLY A O 1
ATOM 1496 N N . SER A 1 185 ? 22.178 -4.476 -28.722 1.00 95.50 185 SER A N 1
ATOM 1497 C CA . SER A 1 185 ? 22.616 -3.431 -27.790 1.00 95.50 185 SER A CA 1
ATOM 1498 C C . SER A 1 185 ? 21.854 -3.436 -26.468 1.00 95.50 185 SER A C 1
ATOM 1500 O O . SER A 1 185 ? 20.645 -3.681 -26.422 1.00 95.50 185 SER A O 1
ATOM 1502 N N . SER A 1 186 ? 22.562 -3.051 -25.413 1.00 97.25 186 SER A N 1
ATOM 1503 C CA . SER A 1 186 ? 21.993 -2.720 -24.108 1.00 97.25 186 SER A CA 1
ATOM 1504 C C . SER A 1 186 ? 22.450 -1.335 -23.664 1.00 97.25 186 SER A C 1
ATOM 1506 O O . SER A 1 186 ? 23.504 -0.859 -24.085 1.00 97.25 186 SER A O 1
ATOM 1508 N N . VAL A 1 187 ? 21.670 -0.678 -22.808 1.00 97.44 187 VAL A N 1
ATOM 1509 C CA . VAL A 1 187 ? 22.045 0.599 -22.195 1.00 97.44 187 VAL A CA 1
ATOM 1510 C C . VAL A 1 187 ? 21.843 0.522 -20.695 1.00 97.44 187 VAL A C 1
ATOM 1512 O O . VAL A 1 187 ? 20.732 0.260 -20.239 1.00 97.44 187 VAL A O 1
ATOM 1515 N N . GLU A 1 188 ? 22.904 0.822 -19.955 1.00 97.12 188 GLU A N 1
ATOM 1516 C CA . GLU A 1 188 ? 22.850 1.078 -18.520 1.00 97.12 188 GLU A CA 1
ATOM 1517 C C . GLU A 1 188 ? 22.714 2.586 -18.280 1.00 97.12 188 GLU A C 1
ATOM 1519 O O . GLU A 1 188 ? 23.516 3.390 -18.776 1.00 97.12 188 GLU A O 1
ATOM 1524 N N . VAL A 1 189 ? 21.698 2.989 -17.521 1.00 96.81 189 VAL A N 1
ATOM 1525 C CA . VAL A 1 189 ? 21.394 4.382 -17.202 1.00 96.81 189 VAL A CA 1
ATOM 1526 C C . VAL A 1 189 ? 21.737 4.661 -15.746 1.00 96.81 189 VAL A C 1
ATOM 1528 O O . VAL A 1 189 ? 21.205 4.065 -14.817 1.00 96.81 189 VAL A O 1
ATOM 1531 N N . LYS A 1 190 ? 22.608 5.645 -15.509 1.00 95.69 190 LYS A N 1
ATOM 1532 C CA . LYS A 1 190 ? 22.953 6.076 -14.151 1.00 95.69 190 LYS A CA 1
ATOM 1533 C C . LYS A 1 190 ? 22.734 7.562 -13.953 1.00 95.69 190 LYS A C 1
ATOM 1535 O O . LYS A 1 190 ? 23.055 8.410 -14.788 1.00 95.69 190 LYS A O 1
ATOM 1540 N N . ALA A 1 191 ? 22.257 7.884 -12.762 1.00 95.38 191 ALA A N 1
ATOM 1541 C CA . ALA A 1 191 ? 22.105 9.245 -12.291 1.00 95.38 191 ALA A CA 1
ATOM 1542 C C . ALA A 1 191 ? 23.101 9.543 -11.170 1.00 95.38 191 ALA A C 1
ATOM 1544 O O . ALA A 1 191 ? 23.477 8.668 -10.391 1.00 95.38 191 ALA A O 1
ATOM 1545 N N . THR A 1 192 ? 23.501 10.804 -11.043 1.00 93.75 192 THR A N 1
ATOM 1546 C CA . THR A 1 192 ? 24.247 11.276 -9.875 1.00 93.75 192 THR A CA 1
ATOM 1547 C C . THR A 1 192 ? 23.787 12.661 -9.454 1.00 93.75 192 THR A C 1
ATOM 1549 O O . THR A 1 192 ? 23.620 13.555 -10.282 1.00 93.75 192 THR A O 1
ATOM 1552 N N . THR A 1 193 ? 23.607 12.864 -8.152 1.00 91.62 193 THR A N 1
ATOM 1553 C CA . THR A 1 193 ? 23.388 14.192 -7.554 1.00 91.62 193 THR A CA 1
ATOM 1554 C C . THR A 1 193 ? 24.657 14.755 -6.922 1.00 91.62 193 THR A C 1
ATOM 1556 O O . THR A 1 193 ? 24.616 15.789 -6.256 1.00 91.62 193 THR A O 1
ATOM 1559 N N . SER A 1 194 ? 25.800 14.085 -7.109 1.00 88.00 194 SER A N 1
ATOM 1560 C CA . SER A 1 194 ? 27.069 14.483 -6.507 1.00 88.00 194 SER A CA 1
ATOM 1561 C C . SER A 1 194 ? 27.456 15.906 -6.911 1.00 88.00 194 SER A C 1
ATOM 1563 O O . SER A 1 194 ? 27.455 16.283 -8.088 1.00 88.00 194 SER A O 1
ATOM 1565 N N . THR A 1 195 ? 27.838 16.716 -5.926 1.00 86.12 195 THR A N 1
ATOM 1566 C CA . THR A 1 195 ? 28.435 18.034 -6.167 1.00 86.12 195 THR A 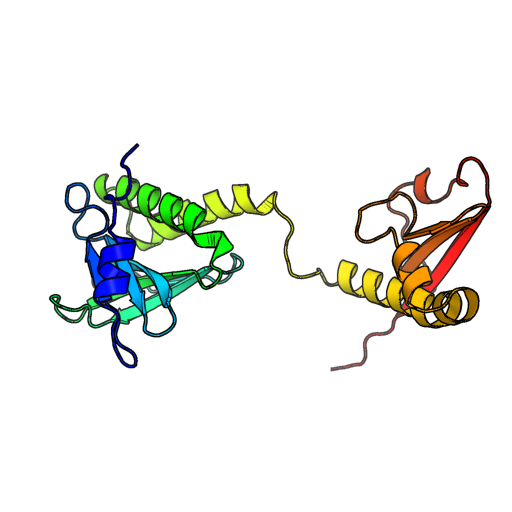CA 1
ATOM 1567 C C . THR A 1 195 ? 29.883 17.924 -6.647 1.00 86.12 195 THR A C 1
ATOM 1569 O O . THR A 1 195 ? 30.344 18.808 -7.368 1.00 86.12 195 THR A O 1
ATOM 1572 N N . ARG A 1 196 ? 30.550 16.802 -6.335 1.00 86.38 196 ARG A N 1
ATOM 1573 C CA . ARG A 1 196 ? 31.977 16.535 -6.581 1.00 86.38 196 ARG A CA 1
ATOM 1574 C C . ARG A 1 196 ? 32.321 16.158 -8.026 1.00 86.38 196 ARG A C 1
ATOM 1576 O O . ARG A 1 196 ? 33.496 16.080 -8.355 1.00 86.38 196 ARG A O 1
ATOM 1583 N N . GLY A 1 197 ? 31.333 15.918 -8.890 1.00 85.94 197 GLY A N 1
ATOM 1584 C CA . GLY A 1 197 ? 31.568 15.582 -10.299 1.00 85.94 197 GLY A CA 1
ATOM 1585 C C . GLY A 1 197 ? 30.591 14.546 -10.851 1.00 85.94 197 GLY A C 1
ATOM 1586 O O . GLY A 1 197 ? 29.564 14.261 -10.236 1.00 85.94 197 GLY A O 1
ATOM 1587 N N . ARG A 1 198 ? 30.909 13.990 -12.027 1.00 90.75 198 ARG A N 1
ATOM 1588 C CA . ARG A 1 198 ? 30.147 12.904 -12.670 1.00 90.75 198 ARG A CA 1
ATOM 1589 C C . ARG A 1 198 ? 30.646 11.551 -12.161 1.00 90.75 198 ARG A C 1
ATOM 1591 O O . ARG A 1 198 ? 31.374 10.852 -12.851 1.00 90.75 198 ARG A O 1
ATOM 1598 N N . ILE A 1 199 ? 30.304 11.247 -10.914 1.00 91.31 199 ILE A N 1
ATOM 1599 C CA . ILE A 1 199 ? 30.637 9.975 -10.267 1.00 91.31 199 ILE A CA 1
ATOM 1600 C C . ILE A 1 199 ? 29.352 9.159 -10.198 1.00 91.31 199 ILE A C 1
ATOM 1602 O O . ILE A 1 199 ? 28.387 9.601 -9.569 1.00 91.31 199 ILE A O 1
ATOM 1606 N N . PHE A 1 200 ? 29.350 8.001 -10.851 1.00 92.69 200 PHE A N 1
ATOM 1607 C CA . PHE A 1 200 ? 28.208 7.098 -10.927 1.00 92.69 200 PHE A CA 1
ATOM 1608 C C . PHE A 1 200 ? 28.493 5.846 -10.110 1.00 92.69 200 PHE A C 1
ATOM 1610 O O . PHE A 1 200 ? 29.591 5.297 -10.179 1.00 92.69 200 PHE A O 1
ATOM 1617 N N . HIS A 1 201 ? 27.515 5.426 -9.315 1.00 89.00 201 HIS A N 1
ATOM 1618 C CA . HIS A 1 201 ? 27.610 4.189 -8.560 1.00 89.00 201 HIS A CA 1
ATOM 1619 C C . HIS A 1 201 ? 27.067 3.033 -9.400 1.00 89.00 201 HIS A C 1
ATOM 1621 O O . HIS A 1 201 ? 26.010 3.158 -10.021 1.00 89.00 201 HIS A O 1
ATOM 1627 N N . ILE A 1 202 ? 27.808 1.931 -9.407 1.00 87.56 202 ILE A N 1
ATOM 1628 C CA . ILE A 1 202 ? 27.440 0.679 -10.056 1.00 87.56 202 ILE A CA 1
ATOM 1629 C C . ILE A 1 202 ? 27.185 -0.332 -8.935 1.00 87.56 202 ILE A C 1
ATOM 1631 O O . ILE A 1 202 ? 28.060 -0.519 -8.091 1.00 87.56 202 ILE A O 1
ATOM 1635 N N . ASN A 1 203 ? 25.989 -0.927 -8.899 1.00 77.38 203 ASN A N 1
ATOM 1636 C CA . ASN A 1 203 ? 25.565 -1.800 -7.795 1.00 77.38 203 ASN A CA 1
ATOM 1637 C C . ASN A 1 203 ? 26.096 -3.233 -7.946 1.00 77.38 203 ASN A C 1
ATOM 1639 O O . ASN A 1 203 ? 26.255 -3.935 -6.951 1.00 77.38 203 ASN A O 1
ATOM 1643 N N . GLY A 1 204 ? 26.384 -3.653 -9.178 1.00 81.81 204 GLY A N 1
ATOM 1644 C CA . GLY A 1 204 ? 26.931 -4.966 -9.502 1.00 81.81 204 GLY A CA 1
ATOM 1645 C C . GLY A 1 204 ? 27.880 -4.866 -10.690 1.00 81.81 204 GLY A C 1
ATOM 1646 O O . GLY A 1 204 ? 27.619 -4.126 -11.636 1.00 81.81 204 GLY A O 1
ATOM 1647 N N . ILE A 1 205 ? 29.014 -5.566 -10.625 1.00 85.81 205 ILE A N 1
ATOM 1648 C CA . ILE A 1 205 ? 30.027 -5.536 -11.693 1.00 85.81 205 ILE A CA 1
ATOM 1649 C C . ILE A 1 205 ? 29.473 -6.065 -13.021 1.00 85.81 205 ILE A C 1
ATOM 1651 O O . ILE A 1 205 ? 29.870 -5.603 -14.083 1.00 85.81 205 ILE A O 1
ATOM 1655 N N . ASP A 1 206 ? 28.497 -6.964 -12.945 1.00 84.25 206 ASP A N 1
ATOM 1656 C CA . ASP A 1 206 ? 27.753 -7.501 -14.072 1.00 84.25 206 ASP A CA 1
ATOM 1657 C C . ASP A 1 206 ? 26.993 -6.414 -14.841 1.00 84.25 206 ASP A C 1
ATOM 1659 O O . ASP A 1 206 ? 26.817 -6.546 -16.044 1.00 84.25 206 ASP A O 1
ATOM 1663 N N . GLN A 1 207 ? 26.622 -5.287 -14.237 1.00 84.19 207 GLN A N 1
ATOM 1664 C CA . GLN A 1 207 ? 26.039 -4.166 -14.989 1.00 84.19 207 GLN A CA 1
ATOM 1665 C C . GLN A 1 207 ? 27.013 -3.534 -16.006 1.00 84.19 207 GLN A C 1
ATOM 1667 O O . GLN A 1 207 ? 26.624 -2.627 -16.736 1.00 84.19 207 GLN A O 1
ATOM 1672 N N . LEU A 1 208 ? 28.289 -3.944 -16.007 1.00 91.62 208 LEU A N 1
ATOM 1673 C CA . LEU A 1 208 ? 29.325 -3.447 -16.911 1.00 91.62 208 LEU A CA 1
ATOM 1674 C C . LEU A 1 208 ? 29.733 -4.444 -17.999 1.00 91.62 208 LEU A C 1
ATOM 1676 O O . LEU A 1 208 ? 30.513 -4.053 -18.870 1.00 91.62 208 LEU A O 1
ATOM 1680 N N . ASP A 1 209 ? 29.237 -5.688 -17.990 1.00 90.88 209 ASP A N 1
ATOM 1681 C CA . ASP A 1 209 ? 29.549 -6.597 -19.097 1.00 90.88 209 ASP A CA 1
ATOM 1682 C C . ASP A 1 209 ? 28.551 -6.451 -20.243 1.00 90.88 209 ASP A C 1
ATOM 1684 O O . ASP A 1 209 ? 27.356 -6.207 -20.067 1.00 90.88 209 ASP A O 1
ATOM 1688 N N . ASN A 1 210 ? 29.062 -6.683 -21.446 1.00 92.31 210 ASN A N 1
ATOM 1689 C CA . ASN A 1 210 ? 28.255 -6.716 -22.651 1.00 92.31 210 ASN A CA 1
ATOM 1690 C C . ASN A 1 210 ? 27.165 -7.806 -22.584 1.00 92.31 210 ASN A C 1
ATOM 1692 O O . ASN A 1 210 ? 27.373 -8.869 -21.983 1.00 92.31 210 ASN A O 1
ATOM 1696 N N . PRO A 1 211 ? 26.010 -7.591 -23.242 1.00 89.44 211 PRO A N 1
ATOM 1697 C CA . PRO A 1 211 ? 25.074 -8.677 -23.511 1.00 89.44 211 PRO A CA 1
ATOM 1698 C C . PRO A 1 211 ? 25.727 -9.726 -24.428 1.00 89.44 211 PRO A C 1
ATOM 1700 O O . PRO A 1 211 ? 26.633 -9.408 -25.195 1.00 89.44 211 PRO A O 1
ATOM 1703 N N . GLU A 1 212 ? 25.234 -10.971 -24.405 1.00 85.81 212 GLU A N 1
ATOM 1704 C CA . GLU A 1 212 ? 25.839 -12.101 -25.142 1.00 85.81 212 GLU A CA 1
ATOM 1705 C C . GLU A 1 212 ? 26.100 -11.818 -26.630 1.00 85.81 212 GLU A C 1
ATOM 1707 O O . GLU A 1 212 ? 27.051 -12.340 -27.202 1.00 85.81 212 GLU A O 1
ATOM 1712 N N . ASN A 1 213 ? 25.254 -11.001 -27.264 1.00 87.56 213 ASN A N 1
ATOM 1713 C CA . ASN A 1 213 ? 25.319 -10.700 -28.693 1.00 87.56 213 ASN A CA 1
ATOM 1714 C C . ASN A 1 213 ? 25.126 -9.201 -28.969 1.00 87.56 213 ASN A C 1
ATOM 1716 O O . ASN A 1 213 ? 24.244 -8.823 -29.746 1.00 87.56 213 ASN A O 1
ATOM 1720 N N . GLY A 1 214 ? 25.900 -8.336 -28.312 1.00 93.25 214 GLY A N 1
ATOM 1721 C CA . GLY A 1 214 ? 25.838 -6.898 -28.566 1.00 93.25 214 GLY A CA 1
ATOM 1722 C C . GLY A 1 214 ? 26.771 -6.068 -27.698 1.00 93.25 214 GLY A C 1
ATOM 1723 O O . GLY A 1 214 ? 27.545 -6.601 -26.910 1.00 93.25 214 GLY A O 1
ATOM 1724 N N . ASP A 1 215 ? 26.645 -4.753 -27.832 1.00 96.56 215 ASP A N 1
ATOM 1725 C CA . ASP A 1 215 ? 27.436 -3.789 -27.072 1.00 96.56 215 ASP A CA 1
ATOM 1726 C C . ASP A 1 215 ? 26.629 -3.193 -25.916 1.00 96.56 215 ASP A C 1
ATOM 1728 O O . ASP A 1 215 ? 25.429 -2.916 -26.045 1.00 96.56 215 ASP A O 1
ATOM 1732 N N . LEU A 1 216 ? 27.300 -2.963 -24.788 1.00 96.88 216 LEU A N 1
ATOM 1733 C CA . LEU A 1 216 ? 26.774 -2.155 -23.698 1.00 96.88 216 LEU A CA 1
ATOM 1734 C C . LEU A 1 216 ? 27.138 -0.680 -23.903 1.00 96.88 216 LEU A C 1
ATOM 1736 O O . LEU A 1 216 ? 28.305 -0.312 -24.038 1.00 96.88 216 LEU A O 1
ATOM 1740 N N . PHE A 1 217 ? 26.132 0.184 -23.843 1.00 96.81 217 PHE A N 1
ATOM 1741 C CA . PHE A 1 217 ? 26.303 1.629 -23.775 1.00 96.81 217 PHE A CA 1
ATOM 1742 C C . PHE A 1 217 ? 25.996 2.137 -22.369 1.00 96.81 217 PHE A C 1
ATOM 1744 O O . PHE A 1 217 ? 25.130 1.616 -21.670 1.00 96.81 217 PHE A O 1
ATOM 1751 N N . PHE A 1 218 ? 26.673 3.210 -21.971 1.00 96.06 218 PHE A N 1
ATOM 1752 C CA . PHE A 1 218 ? 26.458 3.848 -20.679 1.00 96.06 218 PHE A CA 1
ATOM 1753 C C . PHE A 1 218 ? 25.901 5.257 -20.865 1.00 96.06 218 PHE A C 1
ATOM 1755 O O . PHE A 1 218 ? 26.534 6.108 -21.499 1.00 96.06 218 PHE A O 1
ATOM 1762 N N . PHE A 1 219 ? 24.741 5.534 -20.275 1.00 96.44 219 PHE A N 1
ATOM 1763 C CA . PHE A 1 219 ? 24.166 6.872 -20.236 1.00 96.44 219 PHE A CA 1
ATOM 1764 C C . PHE A 1 219 ? 24.190 7.421 -18.808 1.00 96.44 219 PHE A C 1
ATOM 1766 O O . PHE A 1 219 ? 23.474 6.964 -17.921 1.00 96.44 219 PHE A O 1
ATOM 1773 N N . GLY A 1 220 ? 25.016 8.445 -18.592 1.00 96.12 220 GLY A N 1
ATOM 1774 C CA . GLY A 1 220 ? 25.182 9.089 -17.294 1.00 96.12 220 GLY A CA 1
ATOM 1775 C C . GLY A 1 220 ? 24.616 10.505 -17.266 1.00 96.12 220 GLY A C 1
ATOM 1776 O O . GLY A 1 220 ? 25.071 11.368 -18.021 1.00 96.12 220 GLY A O 1
ATOM 1777 N N . VAL A 1 221 ? 23.704 10.796 -16.335 1.00 94.31 221 VAL A N 1
ATOM 1778 C CA . VAL A 1 221 ? 23.179 12.153 -16.111 1.00 94.31 221 VAL A CA 1
ATOM 1779 C C . VAL A 1 221 ? 23.490 12.667 -14.709 1.00 94.31 221 VAL A C 1
ATOM 1781 O O . VAL A 1 221 ? 23.360 11.968 -13.706 1.00 94.31 221 VAL A O 1
ATOM 1784 N N . ARG A 1 222 ? 23.886 13.939 -14.621 1.00 94.19 222 ARG A N 1
ATOM 1785 C CA . ARG A 1 222 ? 24.008 14.641 -13.343 1.00 94.19 222 ARG A CA 1
ATOM 1786 C C . ARG A 1 222 ? 22.760 15.478 -13.103 1.00 94.19 222 ARG A C 1
ATOM 1788 O O . ARG A 1 222 ? 22.487 16.400 -13.868 1.00 94.19 222 ARG A O 1
ATOM 1795 N N . LEU A 1 223 ? 22.041 15.183 -12.027 1.00 91.75 223 LEU A N 1
ATOM 1796 C CA . LEU A 1 223 ? 20.866 15.936 -11.602 1.00 91.75 223 LEU A CA 1
ATOM 1797 C C . LEU A 1 223 ? 21.262 16.940 -10.517 1.00 91.75 223 LEU A C 1
ATOM 1799 O O . LEU A 1 223 ? 22.076 16.650 -9.639 1.00 91.75 223 LEU A O 1
ATOM 1803 N N . ARG A 1 224 ? 20.683 18.137 -10.574 1.00 87.06 224 ARG A N 1
ATOM 1804 C CA . ARG A 1 224 ? 20.843 19.171 -9.549 1.00 87.06 224 ARG A CA 1
ATOM 1805 C C . ARG A 1 224 ? 19.482 19.418 -8.914 1.00 87.06 224 ARG A C 1
ATOM 1807 O O . ARG A 1 224 ? 18.522 19.680 -9.629 1.00 87.06 224 ARG A O 1
ATOM 1814 N N . ALA A 1 225 ? 19.414 19.348 -7.588 1.00 76.94 225 ALA A N 1
ATOM 1815 C CA . ALA A 1 225 ? 18.231 19.796 -6.867 1.00 76.94 225 ALA A CA 1
ATOM 1816 C C . ALA A 1 225 ? 18.123 21.323 -6.970 1.00 76.94 225 ALA A C 1
ATOM 1818 O O . ALA A 1 225 ? 19.128 22.024 -6.819 1.00 76.94 225 ALA A O 1
ATOM 1819 N N . LEU A 1 226 ? 16.921 21.828 -7.238 1.00 75.62 226 LEU A N 1
ATOM 1820 C CA . LEU A 1 226 ? 16.648 23.253 -7.098 1.00 75.62 226 LEU A CA 1
ATOM 1821 C C . LEU A 1 226 ? 16.605 23.598 -5.600 1.00 75.62 226 LEU A C 1
ATOM 1823 O O . LEU A 1 226 ? 16.123 22.773 -4.819 1.00 75.62 226 LEU A O 1
ATOM 1827 N N . PRO A 1 227 ? 17.135 24.759 -5.184 1.00 63.50 227 PRO A N 1
ATOM 1828 C CA . PRO A 1 227 ? 16.944 25.230 -3.820 1.00 63.50 227 PRO A CA 1
ATOM 1829 C C . PRO A 1 227 ? 15.445 25.440 -3.563 1.00 63.50 227 PRO A C 1
ATOM 1831 O O . PRO A 1 227 ? 14.751 26.002 -4.410 1.00 63.50 227 PRO A O 1
ATOM 1834 N N . THR A 1 228 ? 14.972 24.919 -2.431 1.00 51.97 228 THR A N 1
ATOM 1835 C CA . THR A 1 228 ? 13.614 25.110 -1.892 1.00 51.97 228 THR A CA 1
ATOM 1836 C C . THR A 1 228 ? 13.481 26.448 -1.197 1.00 51.97 228 THR A C 1
ATOM 1838 O O . THR A 1 228 ? 14.442 26.791 -0.470 1.00 51.97 228 THR A O 1
#

InterPro domai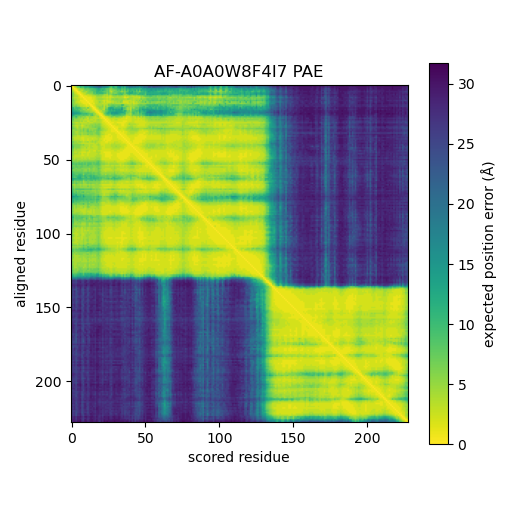ns:
  IPR025534 Putative PD-(D/E)XK family member (DUF4420) [PF14390] (8-223)